Protein AF-0000000087495072 (afdb_homodimer)

Radius of gyration: 16.84 Å; Cα contacts (8 Å, |Δi|>4): 400; chains: 2; bounding box: 33×54×40 Å

Solvent-accessible surface area (backbone atoms only — not comparable to full-atom values): 11301 Å² total; per-residue (Å²): 127,80,75,61,55,38,61,37,40,42,67,43,73,46,74,44,73,73,36,41,65,73,51,56,59,34,25,29,39,35,38,39,32,36,34,61,59,89,92,42,81,38,69,68,26,27,48,41,36,14,66,33,72,33,42,33,92,85,38,83,42,74,61,24,64,24,49,74,69,32,19,49,50,37,50,45,27,64,75,34,47,88,55,90,72,93,76,88,77,79,68,39,66,76,75,69,71,65,86,110,128,78,75,60,56,38,60,38,44,45,68,44,74,45,74,42,73,74,36,40,65,71,52,57,58,34,26,28,41,34,38,37,32,37,34,60,59,89,94,41,79,39,69,68,26,28,49,42,36,14,65,33,72,34,43,34,93,86,38,81,42,73,62,25,62,24,48,72,68,32,21,50,51,37,51,45,27,64,76,33,44,88,56,88,71,93,73,88,77,78,69,38,66,77,74,66,70,64,89,110

Nearest PDB structures (foldseek):
  7vnn-assembly1_D  TM=2.751E-01  e=7.313E+00  Clostridioides difficile
  6uwi-assembly1_A  TM=2.396E-01  e=4.058E+00  Clostridioides difficile
  6uwi-assembly2_d  TM=2.395E-01  e=4.058E+00  Clostridioides difficile
  6uwi-assembly1_E  TM=2.396E-01  e=4.058E+00  Clostridioides difficile
  6uwr-assembly1_A  TM=2.747E-01  e=8.899E+00  Clostridioides difficile

pLDDT: mean 81.67, std 13.55, range [28.52, 96.75]

Foldseek 3Di:
DPPPDDDDDDDDDDDDPDDDLLVQQQDKDKDWDWDDDDPDIFTPFIAIAHCLPCDHPRHGFLSSHHDPVSNVVSVCCSVPVPDDDDDDDDTDRDRDDRPD/DPPPDDDDDDDDDDDDPDDDPLVQQQDKDKDWDWDDDDPDIFTPFIAIAHCLPCDHPRHGFLSSHHDPVSNVVSVCCSVPVPDDDDDDDDTDRDRDDRVD

Secondary structure (DSSP, 8-state):
-----B--EEEEEEE--SB-HHHHTTEEEEEEEEEEETTEEEEEEEEEES---SEETTEE-TT----HHHHHHHHHHHH-TTS----PPPPBS-PPPTT-/-----B--EEEEEEE--SB-HHHHTTEEEEEEEEEEETTEEEEEEEEEES---SEETTEE-TT----HHHHHHHHHHHH-TTS----PPPPBS-PPPTT-

Structure (mmCIF, N/CA/C/O backbone):
data_AF-0000000087495072-model_v1
#
loop_
_entity.id
_entity.type
_entity.pdbx_description
1 polymer 'C2 domain-containing protein'
#
loop_
_atom_site.group_PDB
_atom_site.id
_atom_site.type_symbol
_atom_site.label_atom_id
_atom_site.label_alt_id
_atom_site.label_comp_id
_atom_site.label_asym_id
_atom_site.label_entity_id
_atom_site.label_seq_id
_atom_site.pdbx_PDB_ins_code
_atom_site.Cartn_x
_atom_site.Cartn_y
_atom_site.Cartn_z
_atom_site.occupancy
_atom_site.B_iso_or_equiv
_atom_site.auth_seq_id
_atom_site.auth_comp_id
_atom_site.auth_asym_id
_atom_site.auth_atom_id
_atom_site.pdbx_PDB_model_num
ATOM 1 N N . MET A 1 1 ? 19.109 -24.812 -13.805 1 28.52 1 MET A N 1
ATOM 2 C CA . MET A 1 1 ? 18.031 -23.953 -14.305 1 28.52 1 MET A CA 1
ATOM 3 C C . MET A 1 1 ? 17.938 -22.672 -13.484 1 28.52 1 MET A C 1
ATOM 5 O O . MET A 1 1 ? 17.766 -22.719 -12.266 1 28.52 1 MET A O 1
ATOM 9 N N . VAL A 1 2 ? 18.594 -21.719 -13.906 1 38.47 2 VAL A N 1
ATOM 10 C CA . VAL A 1 2 ? 18.656 -20.438 -13.203 1 38.47 2 VAL A CA 1
ATOM 11 C C . VAL A 1 2 ? 17.234 -19.922 -12.953 1 38.47 2 VAL A C 1
ATOM 13 O O . VAL A 1 2 ? 16.438 -19.828 -13.883 1 38.47 2 VAL A O 1
ATOM 16 N N . LYS A 1 3 ? 16.781 -20.219 -11.852 1 48.34 3 LYS A N 1
ATOM 17 C CA . LYS A 1 3 ? 15.414 -19.828 -11.523 1 48.34 3 LYS A CA 1
ATOM 18 C C . LYS A 1 3 ? 15.156 -18.375 -11.922 1 48.34 3 LYS A C 1
ATOM 20 O O . LYS A 1 3 ? 15.945 -17.484 -11.594 1 48.34 3 LYS A O 1
ATOM 25 N N . ARG A 1 4 ? 14.531 -18.172 -13.055 1 51.31 4 ARG A N 1
ATOM 26 C CA . ARG A 1 4 ? 14.258 -16.891 -13.703 1 51.31 4 ARG A CA 1
ATOM 27 C C . ARG A 1 4 ? 13.633 -15.906 -12.719 1 51.31 4 ARG A C 1
ATOM 29 O O . ARG A 1 4 ? 12.547 -16.156 -12.188 1 51.31 4 ARG A O 1
ATOM 36 N N . SER A 1 5 ? 14.57 -15.266 -12.109 1 59.53 5 SER A N 1
ATOM 37 C CA . SER A 1 5 ? 14.102 -14.164 -11.266 1 59.53 5 SER A CA 1
ATOM 38 C C . SER A 1 5 ? 13.398 -13.094 -12.094 1 59.53 5 SER A C 1
ATOM 40 O O . SER A 1 5 ? 13.742 -12.875 -13.258 1 59.53 5 SER A O 1
ATOM 42 N N . VAL A 1 6 ? 12.133 -12.977 -11.945 1 59.59 6 VAL A N 1
ATOM 43 C CA . VAL A 1 6 ? 11.406 -11.883 -12.594 1 59.59 6 VAL A CA 1
ATOM 44 C C . VAL A 1 6 ? 11.438 -10.648 -11.695 1 59.59 6 VAL A C 1
ATOM 46 O O . VAL A 1 6 ? 11.547 -10.758 -10.477 1 59.59 6 VAL A O 1
ATOM 49 N N . SER A 1 7 ? 11.664 -9.508 -12.406 1 65.81 7 SER A N 1
ATOM 50 C CA . SER A 1 7 ? 11.594 -8.219 -11.719 1 65.81 7 SER A CA 1
ATOM 51 C C . SER A 1 7 ? 10.391 -7.414 -12.188 1 65.81 7 SER A C 1
ATOM 53 O O . SER A 1 7 ? 10.531 -6.492 -13 1 65.81 7 SER A O 1
ATOM 55 N N . PRO A 1 8 ? 9.211 -7.93 -11.711 1 65.12 8 PRO A N 1
ATOM 56 C CA . PRO A 1 8 ? 8.039 -7.16 -12.125 1 65.12 8 PRO A CA 1
ATOM 57 C C . PRO A 1 8 ? 8.109 -5.699 -11.695 1 65.12 8 PRO A C 1
ATOM 59 O O . PRO A 1 8 ? 8.672 -5.387 -10.641 1 65.12 8 PRO A O 1
ATOM 62 N N . ILE A 1 9 ? 7.742 -4.797 -12.711 1 65.19 9 ILE A N 1
ATOM 63 C CA . ILE A 1 9 ? 7.652 -3.367 -12.445 1 65.19 9 ILE A CA 1
ATOM 64 C C . ILE A 1 9 ? 6.188 -2.939 -12.398 1 65.19 9 ILE A C 1
ATOM 66 O O . ILE A 1 9 ? 5.402 -3.301 -13.273 1 65.19 9 ILE A O 1
ATOM 70 N N . TYR A 1 10 ? 5.844 -2.455 -11.188 1 67.94 10 TYR A N 1
ATOM 71 C CA . TYR A 1 10 ? 4.488 -1.95 -11.016 1 67.94 10 TYR A CA 1
ATOM 72 C C . TYR A 1 10 ? 4.48 -0.43 -10.906 1 67.94 10 TYR A C 1
ATOM 74 O O . TYR A 1 10 ? 5.102 0.137 -10 1 67.94 10 TYR A O 1
ATOM 82 N N . ASN A 1 11 ? 3.891 0.207 -11.945 1 64.62 11 ASN A N 1
ATOM 83 C CA . ASN A 1 11 ? 3.67 1.648 -11.898 1 64.62 11 ASN A CA 1
ATOM 84 C C . ASN A 1 11 ? 2.213 1.983 -11.586 1 64.62 11 ASN A C 1
ATOM 86 O O . ASN A 1 11 ? 1.303 1.501 -12.266 1 64.62 11 ASN A O 1
ATOM 90 N N . HIS A 1 12 ? 1.971 2.504 -10.5 1 66.12 12 HIS A N 1
ATOM 91 C CA . HIS A 1 12 ? 0.614 2.814 -10.062 1 66.12 12 HIS A CA 1
ATOM 92 C C . HIS A 1 12 ? 0.458 4.301 -9.766 1 66.12 12 HIS A C 1
ATOM 94 O O . HIS A 1 12 ? 1.346 4.914 -9.164 1 66.12 12 HIS A O 1
ATOM 100 N N . THR A 1 13 ? -0.542 4.816 -10.422 1 68.19 13 THR A N 1
ATOM 101 C CA . THR A 1 13 ? -0.917 6.184 -10.078 1 68.19 13 THR A CA 1
ATOM 102 C C . THR A 1 13 ? -2.104 6.195 -9.117 1 68.19 13 THR A C 1
ATOM 104 O O . THR A 1 13 ? -3.121 5.551 -9.375 1 68.19 13 THR A O 1
ATOM 107 N N . MET A 1 14 ? -1.89 6.707 -7.961 1 69.06 14 MET A N 1
ATOM 108 C CA . MET A 1 14 ? -2.971 6.879 -6.996 1 69.06 14 MET A CA 1
ATOM 109 C C . MET A 1 14 ? -3.447 8.328 -6.969 1 69.06 14 MET A C 1
ATOM 111 O O . MET A 1 14 ? -2.635 9.25 -6.914 1 69.06 14 MET A O 1
ATOM 115 N N . VAL A 1 15 ? -4.664 8.445 -7.293 1 67.75 15 VAL A N 1
ATOM 116 C CA . VAL A 1 15 ? -5.266 9.773 -7.254 1 67.75 15 VAL A CA 1
ATOM 117 C C . VAL A 1 15 ? -6.211 9.883 -6.062 1 67.75 15 VAL A C 1
ATOM 119 O O . VAL A 1 15 ? -7.098 9.039 -5.891 1 67.75 15 VAL A O 1
ATOM 122 N N . TYR A 1 16 ? -5.809 10.75 -5.18 1 66.69 16 TYR A N 1
ATOM 123 C CA . TYR A 1 16 ? -6.688 11.016 -4.047 1 66.69 16 TYR A CA 1
ATOM 124 C C . TYR A 1 16 ? -7.508 12.281 -4.281 1 66.69 16 TYR A C 1
ATOM 126 O O . TYR A 1 16 ? -6.953 13.375 -4.402 1 66.69 16 TYR A O 1
ATOM 134 N N . GLU A 1 17 ? -8.734 11.977 -4.391 1 66.75 17 GLU A N 1
ATOM 135 C CA . GLU A 1 17 ? -9.586 13.125 -4.676 1 66.75 17 GLU A CA 1
ATOM 136 C C . GLU A 1 17 ? -10.352 13.57 -3.43 1 66.75 17 GLU A C 1
ATOM 138 O O . GLU A 1 17 ? -10.742 12.734 -2.605 1 66.75 17 GLU A O 1
ATOM 143 N N . GLY A 1 18 ? -10.453 14.844 -3.346 1 68.69 18 GLY A N 1
ATOM 144 C CA . GLY A 1 18 ? -11.367 15.406 -2.363 1 68.69 18 GLY A CA 1
ATOM 145 C C . GLY A 1 18 ? -10.742 15.57 -0.992 1 68.69 18 GLY A C 1
ATOM 146 O O . GLY A 1 18 ? -11.445 15.727 0.005 1 68.69 18 GLY A O 1
ATOM 147 N N . PHE A 1 19 ? -9.477 15.414 -0.931 1 73.81 19 PHE A N 1
ATOM 148 C CA . PHE A 1 19 ? -8.805 15.641 0.346 1 73.81 19 PHE A CA 1
ATOM 149 C C . PHE A 1 19 ? -8.492 17.109 0.537 1 73.81 19 PHE A C 1
ATOM 151 O O . PHE A 1 19 ? -8.125 17.812 -0.418 1 73.81 19 PHE A O 1
ATOM 158 N N . GLN A 1 20 ? -8.711 17.531 1.738 1 78.12 20 GLN A N 1
ATOM 159 C CA . GLN A 1 20 ? -8.141 18.828 2.105 1 78.12 20 GLN A CA 1
ATOM 160 C C . GLN A 1 20 ? -6.668 18.688 2.479 1 78.12 20 GLN A C 1
ATOM 162 O O . GLN A 1 20 ? -6.246 17.656 3.004 1 78.12 20 GLN A O 1
ATOM 167 N N . PRO A 1 21 ? -5.918 19.688 2.133 1 76.81 21 PRO A N 1
ATOM 168 C CA . PRO A 1 21 ? -4.5 19.656 2.508 1 76.81 21 PRO A CA 1
ATOM 169 C C . PRO A 1 21 ? -4.285 19.281 3.975 1 76.81 21 PRO A C 1
ATOM 171 O O . PRO A 1 21 ? -3.352 18.547 4.301 1 76.81 21 PRO A O 1
ATOM 174 N N . ALA A 1 22 ? -5.145 19.719 4.824 1 82.75 22 ALA A N 1
ATOM 175 C CA . ALA A 1 22 ? -5.027 19.438 6.25 1 82.75 22 ALA A CA 1
ATOM 176 C C . ALA A 1 22 ? -5.168 17.938 6.523 1 82.75 22 ALA A C 1
ATOM 178 O 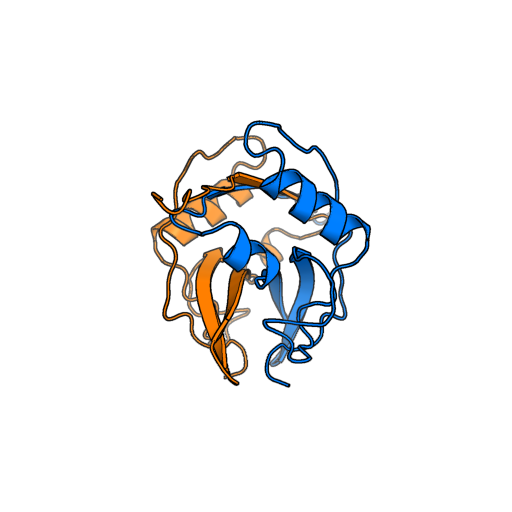O . ALA A 1 22 ? -4.504 17.391 7.41 1 82.75 22 ALA A O 1
ATOM 179 N N . ASP A 1 23 ? -5.965 17.328 5.754 1 83.88 23 ASP A N 1
ATOM 180 C CA . ASP A 1 23 ? -6.172 15.898 5.922 1 83.88 23 ASP A CA 1
ATOM 181 C C . ASP A 1 23 ? -4.926 15.109 5.527 1 83.88 23 ASP A C 1
ATOM 183 O O . ASP A 1 23 ? -4.598 14.102 6.156 1 83.88 23 ASP A O 1
ATOM 187 N N . LEU A 1 24 ? -4.254 15.664 4.566 1 86.94 24 LEU A N 1
ATOM 188 C CA . LEU A 1 24 ? -3.076 14.977 4.051 1 86.94 24 LEU A CA 1
ATOM 189 C C . LEU A 1 24 ? -1.926 15.039 5.051 1 86.94 24 LEU A C 1
ATOM 191 O O . LEU A 1 24 ? -1.025 14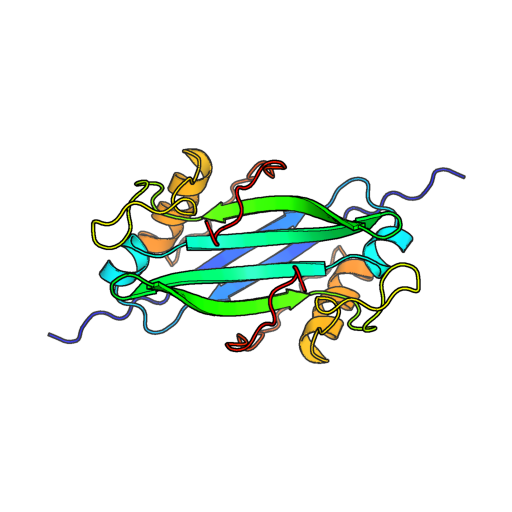.195 5.023 1 86.94 24 LEU A O 1
ATOM 195 N N . ARG A 1 25 ? -2 15.969 5.91 1 90.31 25 ARG A N 1
ATOM 196 C CA . ARG A 1 25 ? -0.976 16.078 6.941 1 90.31 25 ARG A CA 1
ATOM 197 C C . ARG A 1 25 ? -1.197 15.062 8.055 1 90.31 25 ARG A C 1
ATOM 199 O O . ARG A 1 25 ? -0.305 14.82 8.867 1 90.31 25 ARG A O 1
ATOM 206 N N . GLU A 1 26 ? -2.373 14.484 8.047 1 92.81 26 GLU A N 1
ATOM 207 C CA . GLU A 1 26 ? -2.756 13.586 9.133 1 92.81 26 GLU A CA 1
ATOM 208 C C . GLU A 1 26 ? -2.932 12.156 8.625 1 92.81 26 GLU A C 1
ATOM 210 O O . GLU A 1 26 ? -3.312 11.266 9.391 1 92.81 26 GLU A O 1
ATOM 215 N N . ALA A 1 27 ? -2.559 11.953 7.387 1 91.88 27 ALA A N 1
ATOM 216 C CA . ALA A 1 27 ? -2.832 10.656 6.762 1 91.88 27 ALA A CA 1
ATOM 217 C C . ALA A 1 27 ? -1.536 9.914 6.449 1 91.88 27 ALA A C 1
ATOM 219 O O . ALA A 1 27 ? -0.457 10.516 6.438 1 91.88 27 ALA A O 1
ATOM 220 N N . CYS A 1 28 ? -1.612 8.609 6.238 1 94.06 28 CYS A N 1
ATOM 221 C CA . CYS A 1 28 ? -0.515 7.746 5.828 1 94.06 28 CYS A CA 1
ATOM 222 C C . CYS A 1 28 ? -0.956 6.797 4.723 1 94.06 28 CYS A C 1
ATOM 224 O O . CYS A 1 28 ? -1.998 6.148 4.832 1 94.06 28 CYS A O 1
ATOM 226 N N . ALA A 1 29 ? -0.258 6.785 3.674 1 91.75 29 ALA A N 1
ATOM 227 C CA . ALA A 1 29 ? -0.403 5.762 2.645 1 91.75 29 ALA A CA 1
ATOM 228 C C . ALA A 1 29 ? 0.609 4.637 2.844 1 91.75 29 ALA A C 1
ATOM 230 O O . ALA A 1 29 ? 1.813 4.883 2.938 1 91.75 29 ALA A O 1
ATOM 231 N N . GLU A 1 30 ? 0.079 3.465 2.941 1 92.5 30 GLU A N 1
ATOM 232 C CA . GLU A 1 30 ? 0.925 2.303 3.201 1 92.5 30 GLU A CA 1
ATOM 233 C C . GLU A 1 30 ? 0.856 1.303 2.049 1 92.5 30 GLU A C 1
ATOM 235 O O . GLU A 1 30 ? -0.232 0.952 1.59 1 92.5 30 GLU A O 1
ATOM 240 N N . LEU A 1 31 ? 2.025 0.944 1.575 1 91.5 31 LEU A N 1
ATOM 241 C CA . LEU A 1 31 ? 2.162 -0.151 0.621 1 91.5 31 LEU A CA 1
ATOM 242 C C . LEU A 1 31 ? 2.891 -1.333 1.252 1 91.5 31 LEU A C 1
ATOM 244 O O . LEU A 1 31 ? 3.984 -1.174 1.798 1 91.5 31 LEU A O 1
ATOM 248 N N . THR A 1 32 ? 2.264 -2.521 1.243 1 91.38 32 THR A N 1
ATOM 249 C CA . THR A 1 32 ? 2.873 -3.721 1.811 1 91.38 32 THR A CA 1
ATOM 250 C C . THR A 1 32 ? 2.75 -4.898 0.848 1 91.38 32 THR A C 1
ATOM 252 O O . THR A 1 32 ? 1.798 -4.969 0.067 1 91.38 32 THR A O 1
ATOM 255 N N . VAL A 1 33 ? 3.688 -5.695 0.861 1 88.81 33 VAL A N 1
ATOM 256 C CA . VAL A 1 33 ? 3.66 -6.949 0.118 1 88.81 33 VAL A CA 1
ATOM 257 C C . VAL A 1 33 ? 3.693 -8.125 1.091 1 88.81 33 VAL A C 1
ATOM 259 O O . VAL A 1 33 ? 4.52 -8.156 2.008 1 88.81 33 VAL A O 1
ATOM 262 N N . TRP A 1 34 ? 2.746 -9.039 0.828 1 89.12 34 TRP A N 1
ATOM 263 C CA . TRP A 1 34 ? 2.578 -10.172 1.729 1 89.12 34 TRP A CA 1
ATOM 264 C C . TRP A 1 34 ? 2.68 -11.492 0.97 1 89.12 34 TRP A C 1
ATOM 266 O O . TRP A 1 34 ? 2.371 -11.555 -0.222 1 89.12 34 TRP A O 1
ATOM 276 N N . HIS A 1 35 ? 3.213 -12.461 1.716 1 84.06 35 HIS A N 1
ATOM 277 C CA . HIS A 1 35 ? 3.203 -13.82 1.18 1 84.06 35 HIS A CA 1
ATOM 278 C C . HIS A 1 35 ? 3.127 -14.852 2.299 1 84.06 35 HIS A C 1
ATOM 280 O O . HIS A 1 35 ? 3.328 -14.523 3.469 1 84.06 35 HIS A O 1
ATOM 286 N N . ARG A 1 36 ? 2.734 -15.977 1.96 1 86.44 36 ARG A N 1
ATOM 287 C CA . ARG A 1 36 ? 2.639 -17.062 2.932 1 86.44 36 ARG A CA 1
ATOM 288 C C . ARG A 1 36 ? 3.85 -17.984 2.844 1 86.44 36 ARG A C 1
ATOM 290 O O . ARG A 1 36 ? 4.328 -18.281 1.747 1 86.44 36 ARG A O 1
ATOM 297 N N . GLU A 1 37 ? 4.434 -18.203 3.926 1 83.31 37 GLU A N 1
ATOM 298 C CA . GLU A 1 37 ? 5.414 -19.266 4.094 1 83.31 37 GLU A CA 1
ATOM 299 C C . GLU A 1 37 ? 4.926 -20.328 5.086 1 83.31 37 GLU A C 1
ATOM 301 O O . GLU A 1 37 ? 4.848 -20.062 6.289 1 83.31 37 GLU A O 1
ATOM 306 N N . GLY A 1 38 ? 4.656 -21.5 4.555 1 82.19 38 GLY A N 1
ATOM 307 C CA . GLY A 1 38 ? 4.016 -22.469 5.418 1 82.19 38 GLY A CA 1
ATOM 308 C C . GLY A 1 38 ? 2.623 -22.062 5.859 1 82.19 38 GLY A C 1
ATOM 309 O O . GLY A 1 38 ? 1.769 -21.75 5.023 1 82.19 38 GLY A O 1
ATOM 310 N N . ILE A 1 39 ? 2.352 -21.938 7.145 1 79.88 39 ILE A N 1
ATOM 311 C CA . ILE A 1 39 ? 1.018 -21.625 7.648 1 79.88 39 ILE A CA 1
ATOM 312 C C . ILE A 1 39 ? 0.938 -20.141 8.016 1 79.88 39 ILE A C 1
ATOM 314 O O . ILE A 1 39 ? -0.137 -19.641 8.344 1 79.88 39 ILE A O 1
ATOM 318 N N . LYS A 1 40 ? 2.055 -19.516 7.922 1 85.12 40 LYS A N 1
ATOM 319 C CA . LYS A 1 40 ? 2.07 -18.156 8.438 1 85.12 40 LYS A CA 1
ATOM 320 C C . LYS A 1 40 ? 2.156 -17.141 7.305 1 85.12 40 LYS A C 1
ATOM 322 O O . LYS A 1 40 ? 2.857 -17.359 6.316 1 85.12 40 LYS A O 1
ATOM 327 N N . THR A 1 41 ? 1.406 -16.062 7.457 1 86 41 THR A N 1
ATOM 328 C CA . THR A 1 41 ? 1.508 -14.914 6.57 1 86 41 THR A CA 1
ATOM 329 C C . THR A 1 41 ? 2.662 -14.008 6.992 1 86 41 THR A C 1
ATOM 331 O O . THR A 1 41 ? 2.84 -13.734 8.18 1 86 41 THR A O 1
ATOM 334 N N . HIS A 1 42 ? 3.49 -13.688 6.004 1 85.69 42 HIS A N 1
ATOM 335 C CA . HIS A 1 42 ? 4.652 -12.852 6.273 1 85.69 42 HIS A CA 1
ATOM 336 C C . HIS A 1 42 ? 4.613 -11.57 5.441 1 85.69 42 HIS A C 1
ATOM 338 O O . HIS A 1 42 ? 4.238 -11.602 4.266 1 85.69 42 HIS A O 1
ATOM 344 N N . LEU A 1 43 ? 4.941 -10.516 6.141 1 86.5 43 LEU A N 1
ATOM 345 C CA . LEU A 1 43 ? 5.203 -9.258 5.449 1 86.5 43 LEU A CA 1
ATOM 346 C C . LEU A 1 43 ? 6.566 -9.289 4.766 1 86.5 43 LEU A C 1
ATOM 348 O O . LEU A 1 43 ? 7.598 -9.383 5.434 1 86.5 43 LEU A O 1
ATOM 352 N N . LEU A 1 44 ? 6.559 -9.273 3.451 1 83.94 44 LEU A N 1
ATOM 353 C CA . LEU A 1 44 ? 7.828 -9.195 2.74 1 83.94 44 LEU A CA 1
ATOM 354 C C . LEU A 1 44 ? 8.477 -7.824 2.932 1 83.94 44 LEU A C 1
ATOM 356 O O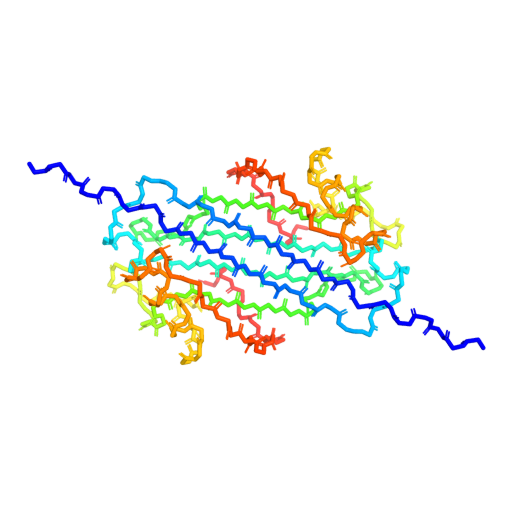 . LEU A 1 44 ? 9.695 -7.727 3.105 1 83.94 44 LEU A O 1
ATOM 360 N N . GLY A 1 45 ? 7.672 -6.766 2.844 1 87.06 45 GLY A N 1
ATOM 361 C CA . GLY A 1 45 ? 8.117 -5.398 3.057 1 87.06 45 GLY A CA 1
ATOM 362 C C . GLY A 1 45 ? 7.086 -4.363 2.635 1 87.06 45 GLY A C 1
ATOM 363 O O . GLY A 1 45 ? 6 -4.715 2.17 1 87.06 45 GLY A O 1
ATOM 364 N N . GLY A 1 46 ? 7.465 -3.131 2.963 1 91.19 46 GLY A N 1
ATOM 365 C CA . GLY A 1 46 ? 6.543 -2.066 2.604 1 91.19 46 GLY A CA 1
ATOM 366 C C . GLY A 1 46 ? 7.117 -0.679 2.824 1 91.19 46 GLY A C 1
ATOM 367 O O . GLY A 1 46 ? 8.289 -0.536 3.17 1 91.19 46 GLY A O 1
ATOM 368 N N . VAL A 1 47 ? 6.371 0.251 2.508 1 92.44 47 VAL A N 1
ATOM 369 C CA . VAL A 1 47 ? 6.68 1.661 2.719 1 92.44 47 VAL A CA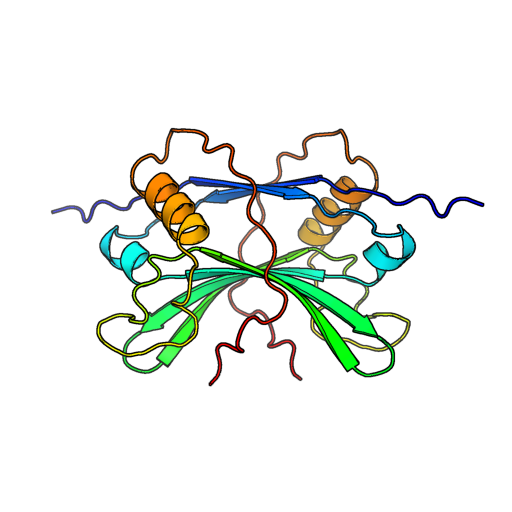 1
ATOM 370 C C . VAL A 1 47 ? 5.449 2.383 3.27 1 92.44 47 VAL A C 1
ATOM 372 O O . VAL A 1 47 ? 4.32 1.935 3.07 1 92.44 47 VAL A O 1
ATOM 375 N N . ARG A 1 48 ? 5.793 3.434 4.043 1 94.56 48 ARG A N 1
ATOM 376 C CA . ARG A 1 48 ? 4.75 4.32 4.551 1 94.56 48 ARG A CA 1
ATOM 377 C C . ARG A 1 48 ? 5.027 5.77 4.168 1 94.56 48 ARG A C 1
ATOM 379 O O . ARG A 1 48 ? 6.012 6.359 4.625 1 94.56 48 ARG A O 1
ATOM 386 N N . LEU A 1 49 ? 4.145 6.281 3.35 1 93.19 49 LEU A N 1
ATOM 387 C CA . LEU A 1 49 ? 4.25 7.68 2.955 1 93.19 49 LEU A CA 1
ATOM 388 C C . LEU A 1 49 ? 3.373 8.562 3.838 1 93.19 49 LEU A C 1
ATOM 390 O O . LEU A 1 49 ? 2.146 8.43 3.826 1 93.19 49 LEU A O 1
ATOM 394 N N . SER A 1 50 ? 3.971 9.398 4.57 1 94.81 50 SER A N 1
ATOM 395 C CA . SER A 1 50 ? 3.289 10.289 5.504 1 94.81 50 SER A CA 1
ATOM 396 C C . SER A 1 50 ? 4.191 11.445 5.918 1 94.81 50 SER A C 1
ATOM 398 O O . SER A 1 50 ? 5.363 11.492 5.547 1 94.81 50 SER A O 1
ATOM 400 N N . PRO A 1 51 ? 3.697 12.359 6.688 1 95.19 51 PRO A N 1
ATOM 401 C CA . PRO A 1 51 ? 4.535 13.453 7.188 1 95.19 51 PRO A CA 1
ATOM 402 C C . PRO A 1 51 ? 5.57 12.977 8.211 1 95.19 51 PRO A C 1
ATOM 404 O O . PRO A 1 51 ? 6.523 13.703 8.5 1 95.19 51 PRO A O 1
ATOM 407 N N . GLY A 1 52 ? 5.32 11.781 8.68 1 96.69 52 GLY A N 1
ATOM 408 C CA . GLY A 1 52 ? 6.312 11.211 9.578 1 96.69 52 GLY A CA 1
ATOM 409 C C . GLY A 1 52 ? 6.414 11.961 10.898 1 96.69 52 GLY A C 1
ATOM 410 O O . GLY A 1 52 ? 7.488 12.016 11.5 1 96.69 52 GLY A O 1
ATOM 411 N N . THR A 1 53 ? 5.371 12.555 11.383 1 95.94 53 THR A N 1
ATOM 412 C CA . THR A 1 53 ? 5.387 13.383 12.586 1 95.94 53 THR A CA 1
ATOM 413 C C . THR A 1 53 ? 5.273 12.516 13.836 1 95.94 53 THR A C 1
ATOM 415 O O . THR A 1 53 ? 5.547 12.977 14.945 1 95.94 53 THR A O 1
ATOM 418 N N . GLY A 1 54 ? 4.871 11.289 13.68 1 94.19 54 GLY A N 1
ATOM 419 C CA . GLY A 1 54 ? 4.539 10.445 14.82 1 94.19 54 GLY A CA 1
ATOM 420 C C . GLY A 1 54 ? 3.178 10.758 15.414 1 94.19 54 GLY A C 1
ATOM 421 O O . GLY A 1 54 ? 2.734 10.078 16.344 1 94.19 54 GLY A O 1
ATOM 422 N N . LEU A 1 55 ? 2.525 11.742 14.859 1 93.5 55 LEU A N 1
ATOM 423 C CA . LEU A 1 55 ? 1.25 12.211 15.391 1 93.5 55 LEU A CA 1
ATOM 424 C C . LEU A 1 55 ? 0.195 12.289 14.289 1 93.5 55 LEU A C 1
ATOM 426 O O . LEU A 1 55 ? 0.519 12.555 13.133 1 93.5 55 LEU A O 1
ATOM 430 N N . SER A 1 56 ? -1.018 12.023 14.648 1 92.62 56 SER A N 1
ATOM 431 C CA . SER A 1 56 ? -2.193 12.328 13.836 1 92.62 56 SER A CA 1
ATOM 432 C C . SER A 1 56 ? -3.26 13.047 14.656 1 92.62 56 SER A C 1
ATOM 434 O O . SER A 1 56 ? -3.711 12.531 15.68 1 92.62 56 SER A O 1
ATOM 436 N N . TYR A 1 57 ? -3.611 14.266 14.227 1 90.94 57 TYR A N 1
ATOM 437 C CA . TYR A 1 57 ? -4.535 15.125 14.953 1 90.94 57 TYR A CA 1
ATOM 438 C C . TYR A 1 57 ? -4.141 15.234 16.422 1 90.94 57 TYR A C 1
ATOM 440 O O . TYR A 1 57 ? -4.988 15.109 17.312 1 90.94 57 TYR A O 1
ATOM 448 N N . GLY A 1 58 ? -2.848 15.273 16.578 1 91.06 58 GLY A N 1
ATOM 449 C CA . GLY A 1 58 ? -2.324 15.539 17.922 1 91.06 58 GLY A CA 1
ATOM 450 C C . GLY A 1 58 ? -2.152 14.281 18.75 1 91.06 58 GLY A C 1
ATOM 451 O O . GLY A 1 58 ? -1.651 14.344 19.875 1 91.06 58 GLY A O 1
ATOM 452 N N . ALA A 1 59 ? -2.58 13.141 18.328 1 92.06 59 ALA A N 1
ATOM 453 C CA . ALA A 1 59 ? -2.451 11.883 19.047 1 92.06 59 ALA A CA 1
ATOM 454 C C . ALA A 1 59 ? -1.308 11.039 18.5 1 92.06 59 ALA A C 1
ATOM 456 O O . ALA A 1 59 ? -1.115 10.977 17.281 1 92.06 59 ALA A O 1
ATOM 457 N N . ALA A 1 60 ? -0.598 10.359 19.359 1 92.38 60 ALA A N 1
ATOM 458 C CA . ALA A 1 60 ? 0.491 9.477 18.922 1 92.38 60 ALA A CA 1
ATOM 459 C C . ALA A 1 60 ? -0.043 8.281 18.156 1 92.38 60 ALA A C 1
ATOM 461 O O . ALA A 1 60 ? -0.998 7.629 18.594 1 92.38 60 ALA A O 1
ATOM 462 N N . VAL A 1 61 ? 0.543 8.023 17 1 91.25 61 VAL A N 1
ATOM 463 C CA . VAL A 1 61 ? 0.178 6.863 16.203 1 91.25 61 VAL A CA 1
ATOM 464 C C . VAL A 1 61 ? 1.439 6.16 15.711 1 91.25 61 VAL A C 1
ATOM 466 O O . VAL A 1 61 ? 2.426 6.816 15.367 1 91.25 61 VAL A O 1
ATOM 469 N N . CYS A 1 62 ? 1.44 4.848 15.523 1 91.69 62 CYS A N 1
ATOM 470 C CA . CYS A 1 62 ? 2.615 4.07 15.148 1 91.69 62 CYS A CA 1
ATOM 471 C C . CYS A 1 62 ? 2.812 4.074 13.633 1 91.69 62 CYS A C 1
ATOM 473 O O . CYS A 1 62 ? 3.891 3.738 13.141 1 91.69 62 CYS A O 1
ATOM 475 N N . TRP A 1 63 ? 1.81 4.477 12.883 1 92.75 63 TRP A N 1
ATOM 476 C CA . TRP A 1 63 ? 1.891 4.41 11.422 1 92.75 63 TRP A CA 1
ATOM 477 C C . TRP A 1 63 ? 2.418 5.719 10.852 1 92.75 63 TRP A C 1
ATOM 479 O O . TRP A 1 63 ? 2.59 5.844 9.633 1 92.75 63 TRP A O 1
ATOM 489 N N . MET A 1 64 ? 2.66 6.738 11.727 1 94.94 64 MET A N 1
ATOM 490 C CA . MET A 1 64 ? 3.303 7.98 11.305 1 94.94 64 MET A CA 1
ATOM 491 C C . MET A 1 64 ? 4.809 7.922 11.539 1 94.94 64 MET A C 1
ATOM 493 O O . MET A 1 64 ? 5.383 8.844 12.125 1 94.94 64 MET A O 1
ATOM 497 N N . ASP A 1 65 ? 5.359 6.844 11 1 96.5 65 ASP A N 1
ATOM 498 C CA . ASP A 1 65 ? 6.77 6.57 11.258 1 96.5 65 ASP A CA 1
ATOM 499 C C . ASP A 1 65 ? 7.59 6.66 9.977 1 96.5 65 ASP A C 1
ATOM 501 O O . ASP A 1 65 ? 8.656 6.043 9.867 1 96.5 65 ASP A O 1
ATOM 505 N N . SER A 1 66 ? 7.129 7.434 9.016 1 96.44 66 SER A N 1
ATOM 506 C CA . SER A 1 66 ? 7.828 7.539 7.738 1 96.44 66 SER A CA 1
ATOM 507 C C . SER A 1 66 ? 9.281 7.969 7.934 1 96.44 66 SER A C 1
ATOM 509 O O . SER A 1 66 ? 9.57 8.828 8.773 1 96.44 66 SER A O 1
ATOM 511 N N . THR A 1 67 ? 10.117 7.297 7.18 1 96.31 67 THR A N 1
ATOM 512 C CA . THR A 1 67 ? 11.516 7.723 7.137 1 96.31 67 THR A CA 1
ATOM 513 C C . THR A 1 67 ? 11.641 9.094 6.477 1 96.31 67 THR A C 1
ATOM 515 O O . THR A 1 67 ? 10.68 9.594 5.891 1 96.31 67 THR A O 1
ATOM 518 N N . GLU A 1 68 ? 12.844 9.688 6.523 1 96.56 68 GLU A N 1
ATOM 519 C CA . GLU A 1 68 ? 13.078 10.984 5.902 1 96.56 68 GLU A CA 1
ATOM 520 C C . GLU A 1 68 ? 12.797 10.938 4.402 1 96.56 68 GLU A C 1
ATOM 522 O O . GLU A 1 68 ? 12.227 11.883 3.844 1 96.56 68 GLU A O 1
ATOM 527 N N . GLU A 1 69 ? 13.25 9.875 3.762 1 93.88 69 GLU A N 1
ATOM 528 C CA . GLU A 1 69 ? 13.016 9.742 2.326 1 93.88 69 GLU A CA 1
ATOM 529 C C . GLU A 1 69 ? 11.523 9.602 2.023 1 93.88 69 GLU A C 1
ATOM 531 O O . GLU A 1 69 ? 11.023 10.18 1.057 1 93.88 69 GLU A O 1
ATOM 536 N N . GLU A 1 70 ? 10.852 8.82 2.865 1 94.06 70 GLU A N 1
ATOM 537 C CA . GLU A 1 70 ? 9.414 8.656 2.715 1 94.06 70 GLU A CA 1
ATOM 538 C C . GLU A 1 70 ? 8.68 9.984 2.908 1 94.06 70 GLU A C 1
ATOM 540 O O . GLU A 1 70 ? 7.754 10.297 2.162 1 94.06 70 GLU A O 1
ATOM 545 N N . VAL A 1 71 ? 9.109 10.727 3.82 1 95.5 71 VAL A N 1
ATOM 546 C CA . VAL A 1 71 ? 8.539 12.039 4.078 1 95.5 71 VAL A CA 1
ATOM 547 C C . VAL A 1 71 ? 8.773 12.953 2.877 1 95.5 71 VAL A C 1
ATOM 549 O O . VAL A 1 71 ? 7.883 13.703 2.473 1 95.5 71 VAL A O 1
ATOM 552 N N . THR A 1 72 ? 9.914 12.859 2.324 1 92.56 72 THR A N 1
ATOM 553 C CA . THR A 1 72 ? 10.258 13.688 1.172 1 92.56 72 THR A CA 1
ATOM 554 C C . THR A 1 72 ? 9.328 13.391 -0.002 1 92.56 72 THR A C 1
ATOM 556 O O . THR A 1 72 ? 8.844 14.312 -0.664 1 92.56 72 THR A O 1
ATOM 559 N N . VAL A 1 73 ? 9.102 12.188 -0.154 1 88.62 73 VAL A N 1
ATOM 560 C CA . VAL A 1 73 ? 8.219 11.789 -1.246 1 88.62 73 VAL A CA 1
ATOM 561 C C . VAL A 1 73 ? 6.805 12.305 -0.981 1 88.62 73 VAL A C 1
ATOM 563 O O . VAL A 1 73 ? 6.188 12.922 -1.853 1 88.62 73 VAL A O 1
ATOM 566 N N . TRP A 1 74 ? 6.344 12.078 0.177 1 90.81 74 TRP A N 1
ATOM 567 C CA . TRP A 1 74 ? 5 12.516 0.543 1 90.81 74 TRP A CA 1
ATOM 568 C C . TRP A 1 74 ? 4.855 14.023 0.378 1 90.81 74 TRP A C 1
ATOM 570 O O . TRP A 1 74 ? 3.908 14.5 -0.257 1 90.81 74 TRP A O 1
ATOM 580 N N . THR A 1 75 ? 5.754 14.703 0.882 1 88.94 75 THR A N 1
ATOM 581 C CA . THR A 1 75 ? 5.727 16.156 0.843 1 88.94 75 THR A CA 1
ATOM 582 C C . THR A 1 75 ? 5.77 16.656 -0.596 1 88.94 75 THR A C 1
ATOM 584 O O . THR A 1 75 ? 5.039 17.594 -0.957 1 88.94 75 THR A O 1
ATOM 587 N N . SER A 1 76 ? 6.59 16.031 -1.339 1 86.62 76 SER A N 1
ATOM 588 C CA . SER A 1 76 ? 6.707 16.438 -2.736 1 86.62 76 SER A CA 1
ATOM 589 C C . SER A 1 76 ? 5.41 16.188 -3.496 1 86.62 76 SER A C 1
ATOM 591 O O . SER A 1 76 ? 5.016 17 -4.344 1 86.62 76 SER A O 1
ATOM 593 N N . MET A 1 77 ? 4.793 15.133 -3.189 1 82.88 77 MET A N 1
ATOM 594 C CA . MET A 1 77 ? 3.539 14.789 -3.85 1 82.88 77 MET A CA 1
ATOM 595 C C . MET A 1 77 ? 2.447 15.797 -3.506 1 82.88 77 MET A C 1
ATOM 597 O O . MET A 1 77 ? 1.586 16.094 -4.336 1 82.88 77 MET A O 1
ATOM 601 N N . ILE A 1 78 ? 2.486 16.281 -2.33 1 81.44 78 ILE A N 1
ATOM 602 C CA . ILE A 1 78 ? 1.44 17.172 -1.846 1 81.44 78 ILE A CA 1
ATOM 603 C C . ILE A 1 78 ? 1.692 18.594 -2.359 1 81.44 78 ILE A C 1
ATOM 605 O O . ILE A 1 78 ? 0.764 19.281 -2.801 1 81.44 78 ILE A O 1
ATOM 609 N N . LEU A 1 79 ? 2.873 18.969 -2.336 1 82.31 79 LEU A N 1
ATOM 610 C CA . LEU A 1 79 ? 3.211 20.344 -2.65 1 82.31 79 LEU A CA 1
ATOM 611 C C . LEU A 1 79 ? 3.338 20.547 -4.156 1 82.31 79 LEU A C 1
ATOM 613 O O . LEU A 1 79 ? 3.074 21.641 -4.668 1 82.31 79 LEU A O 1
ATOM 617 N N . ASN A 1 80 ? 3.775 19.469 -4.82 1 79.62 80 ASN A N 1
ATOM 618 C CA . ASN A 1 80 ? 3.982 19.562 -6.262 1 79.62 80 ASN A CA 1
ATOM 619 C C . ASN A 1 80 ? 3.205 18.484 -7.008 1 79.62 80 ASN A C 1
ATOM 621 O O . ASN A 1 80 ? 3.801 17.609 -7.656 1 79.62 80 ASN A O 1
ATOM 625 N N . PRO A 1 81 ? 1.915 18.609 -6.996 1 70.69 81 PRO A N 1
ATOM 626 C CA . PRO A 1 81 ? 1.098 17.531 -7.551 1 70.69 81 PRO A CA 1
ATOM 627 C C . PRO A 1 81 ? 1.275 17.375 -9.055 1 70.69 81 PRO A C 1
ATOM 629 O O . PRO A 1 81 ? 0.979 16.312 -9.609 1 70.69 81 PRO A O 1
ATOM 632 N N . SER A 1 82 ? 1.786 18.297 -9.758 1 70.31 82 SER A N 1
ATOM 633 C CA . SER A 1 82 ? 1.945 18.234 -11.211 1 70.31 82 SER A CA 1
ATOM 634 C C . SER A 1 82 ? 3.359 17.812 -11.594 1 70.31 82 SER A C 1
ATOM 636 O O . SER A 1 82 ? 3.662 17.641 -12.773 1 70.31 82 SER A O 1
ATOM 638 N N . HIS A 1 83 ? 4.102 17.688 -10.562 1 72.38 83 HIS A N 1
ATOM 639 C CA . HIS A 1 83 ? 5.484 17.328 -10.852 1 72.38 83 HIS A CA 1
ATOM 640 C C . HIS A 1 83 ? 5.734 15.852 -10.562 1 72.38 83 HIS A C 1
ATOM 642 O O . HIS A 1 83 ? 5.223 15.312 -9.578 1 72.38 83 HIS A O 1
ATOM 648 N N . TRP A 1 84 ? 6.504 15.18 -11.539 1 65.75 84 TRP A N 1
ATOM 649 C CA . TRP A 1 84 ? 6.891 13.781 -11.359 1 65.75 84 TRP A CA 1
ATOM 650 C C . TRP A 1 84 ? 8.109 13.664 -10.453 1 65.75 84 TRP A C 1
ATOM 652 O O . TRP A 1 84 ? 9.047 14.453 -10.562 1 65.75 84 TRP A O 1
ATOM 662 N N . ILE A 1 85 ? 7.996 12.922 -9.32 1 70.06 85 ILE A N 1
ATOM 663 C CA . ILE A 1 85 ? 9.125 12.625 -8.453 1 70.06 85 ILE A CA 1
ATOM 664 C C . ILE A 1 85 ? 9.656 11.227 -8.742 1 70.06 85 ILE A C 1
ATOM 666 O O . ILE A 1 85 ? 8.891 10.25 -8.727 1 70.06 85 ILE A O 1
ATOM 670 N N . ASP A 1 86 ? 10.945 11.203 -9.273 1 72.75 86 ASP A N 1
ATOM 671 C CA . ASP A 1 86 ? 11.594 9.922 -9.531 1 72.75 86 ASP A CA 1
ATOM 672 C C . ASP A 1 86 ? 12.516 9.523 -8.375 1 72.75 86 ASP A C 1
ATOM 674 O O . ASP A 1 86 ? 13.641 10.016 -8.281 1 72.75 86 ASP A O 1
ATOM 678 N N . ILE A 1 87 ? 11.938 8.906 -7.348 1 75.12 87 ILE A N 1
ATOM 679 C CA . ILE A 1 87 ? 12.719 8.461 -6.195 1 75.12 87 ILE A CA 1
ATOM 680 C C . ILE A 1 87 ? 12.438 6.988 -5.918 1 75.12 87 ILE A C 1
ATOM 682 O O . ILE A 1 87 ? 11.305 6.531 -6.059 1 75.12 87 ILE A O 1
ATOM 686 N N . THR A 1 88 ? 13.57 6.285 -5.645 1 81.56 88 THR A N 1
ATOM 687 C CA . THR A 1 88 ? 13.453 4.902 -5.203 1 81.56 88 THR A CA 1
ATOM 688 C C . THR A 1 88 ? 13.516 4.812 -3.682 1 81.56 88 THR A C 1
ATOM 690 O O . THR A 1 88 ? 14.438 5.344 -3.062 1 81.56 88 THR A O 1
ATOM 693 N N . LEU A 1 89 ? 12.461 4.207 -3.129 1 86.38 89 LEU A N 1
ATOM 694 C CA . LEU A 1 89 ? 12.438 4.031 -1.68 1 86.38 89 LEU A CA 1
ATOM 695 C C . LEU A 1 89 ? 12.812 2.605 -1.296 1 86.38 89 LEU A C 1
ATOM 697 O O . LEU A 1 89 ? 12.367 1.649 -1.938 1 86.38 89 LEU A O 1
ATOM 701 N N . PRO A 1 90 ? 13.703 2.496 -0.336 1 84.56 90 PRO A N 1
ATOM 702 C CA . PRO A 1 90 ? 13.961 1.147 0.176 1 84.56 90 PRO A CA 1
ATOM 703 C C . PRO A 1 90 ? 12.766 0.564 0.922 1 84.56 90 PRO A C 1
ATOM 705 O O . PRO A 1 90 ? 12.102 1.273 1.684 1 84.56 90 PRO A O 1
ATOM 708 N N . ILE A 1 91 ? 12.469 -0.619 0.664 1 83.94 91 ILE A N 1
ATOM 709 C CA . ILE A 1 91 ? 11.391 -1.3 1.369 1 83.94 91 ILE A CA 1
ATOM 710 C C . ILE A 1 91 ? 11.812 -1.584 2.809 1 83.94 91 ILE A C 1
ATOM 712 O O . ILE A 1 91 ? 12.945 -1.998 3.061 1 83.94 91 ILE A O 1
ATOM 716 N N . ARG A 1 92 ? 10.883 -1.373 3.723 1 91.94 92 ARG A N 1
ATOM 717 C CA . ARG A 1 92 ? 11.117 -1.706 5.125 1 91.94 92 ARG A CA 1
ATOM 718 C C . ARG A 1 92 ? 10.523 -3.07 5.469 1 91.94 92 ARG A C 1
ATOM 720 O O . ARG A 1 92 ? 9.422 -3.404 5.031 1 91.94 92 ARG A O 1
ATOM 727 N N . THR A 1 93 ? 11.258 -3.908 6.191 1 89.12 93 THR A N 1
ATOM 728 C CA . THR A 1 93 ? 10.805 -5.258 6.512 1 89.12 93 THR A CA 1
ATOM 729 C C . THR A 1 93 ? 10.25 -5.312 7.93 1 89.12 93 THR A C 1
ATOM 731 O O . THR A 1 93 ? 9.641 -6.312 8.328 1 89.12 93 THR A O 1
ATOM 734 N N . ASN A 1 94 ? 10.359 -4.266 8.695 1 88.69 94 ASN A N 1
ATOM 735 C CA . ASN A 1 94 ? 9.938 -4.254 10.094 1 88.69 94 ASN A CA 1
ATOM 736 C C . ASN A 1 94 ? 8.852 -3.207 10.336 1 88.69 94 ASN A C 1
ATOM 738 O O . ASN A 1 94 ? 8.891 -2.492 11.344 1 88.69 94 ASN A O 1
ATOM 742 N N . LEU A 1 95 ? 7.934 -3.127 9.414 1 89.94 95 LEU A N 1
ATOM 743 C CA . LEU A 1 95 ? 6.844 -2.182 9.633 1 89.94 95 LEU A CA 1
ATOM 744 C C . LEU A 1 95 ? 5.969 -2.617 10.797 1 89.94 95 LEU A C 1
ATOM 746 O O . LEU A 1 95 ? 5.57 -3.781 10.883 1 89.94 95 LEU A O 1
ATOM 750 N N . VAL A 1 96 ? 5.789 -1.678 11.711 1 83.12 96 VAL A N 1
ATOM 751 C CA . VAL A 1 96 ? 4.973 -1.968 12.891 1 83.12 96 VAL A CA 1
ATOM 752 C C . VAL A 1 96 ? 3.502 -2.049 12.492 1 83.12 96 VAL A C 1
ATOM 754 O O . VAL A 1 96 ? 3.035 -1.274 11.648 1 83.12 96 VAL A O 1
ATOM 757 N N . ASN A 1 97 ? 2.801 -3.082 13.141 1 78.38 97 ASN A N 1
ATOM 758 C CA . ASN A 1 97 ? 1.371 -3.213 12.883 1 78.38 97 ASN A CA 1
ATOM 759 C C . ASN A 1 97 ? 0.601 -1.981 13.352 1 78.38 97 ASN A C 1
ATOM 761 O O . ASN A 1 97 ? 0.904 -1.418 14.406 1 78.38 97 ASN A O 1
ATOM 765 N N . ARG A 1 98 ? -0.299 -1.5 12.523 1 71.75 98 ARG A N 1
ATOM 766 C CA . ARG A 1 98 ? -1.061 -0.285 12.797 1 71.75 98 ARG A CA 1
ATOM 767 C C . ARG A 1 98 ? -1.906 -0.436 14.055 1 71.75 98 ARG A C 1
ATOM 769 O O . ARG A 1 98 ? -2.238 0.555 14.711 1 71.75 98 ARG A O 1
ATOM 776 N N . GLN A 1 99 ? -2.533 -1.598 14.227 1 62.28 99 GLN A N 1
ATOM 777 C CA . GLN A 1 99 ? -3.492 -1.799 15.305 1 62.28 99 GLN A CA 1
ATOM 778 C C . GLN A 1 99 ? -2.791 -1.873 16.656 1 62.28 99 GLN A C 1
ATOM 780 O O . GLN A 1 99 ? -3.426 -2.137 17.688 1 62.28 99 GLN A O 1
ATOM 785 N N . LYS A 1 100 ? -1.659 -1.241 16.859 1 49.44 100 LYS A N 1
ATOM 786 C CA . LYS A 1 100 ? -1.356 -1.232 18.281 1 49.44 100 LYS A CA 1
ATOM 787 C C . LYS A 1 100 ? -2.131 -0.133 19 1 49.44 100 LYS A C 1
ATOM 789 O O . LYS A 1 100 ? -2.357 0.942 18.453 1 49.44 100 LYS A O 1
ATOM 794 N N . MET B 1 1 ? -15.219 30.031 1.444 1 29 1 MET B N 1
ATOM 795 C CA . MET B 1 1 ? -13.859 29.578 1.138 1 29 1 MET B CA 1
ATOM 796 C C . MET B 1 1 ? -13.867 28.125 0.672 1 29 1 MET B C 1
ATOM 798 O O . MET B 1 1 ? -14.328 27.234 1.396 1 29 1 MET B O 1
ATOM 802 N N . VAL B 1 2 ? -13.984 27.938 -0.535 1 39.56 2 VAL B N 1
ATOM 803 C CA . VAL B 1 2 ? -14.07 26.609 -1.133 1 39.56 2 VAL B CA 1
ATOM 804 C C . VAL B 1 2 ? -12.883 25.766 -0.688 1 39.56 2 VAL B C 1
ATOM 806 O O . VAL B 1 2 ? -11.727 26.188 -0.83 1 39.56 2 VAL B O 1
ATOM 809 N N . LYS B 1 3 ? -13.117 25.062 0.306 1 49.34 3 LYS B N 1
ATOM 810 C CA . LYS B 1 3 ? -12.031 24.25 0.851 1 49.34 3 LYS B CA 1
ATOM 811 C C . LYS B 1 3 ? -11.281 23.516 -0.26 1 49.34 3 LYS B C 1
ATOM 813 O O . LYS B 1 3 ? -11.891 22.875 -1.116 1 49.34 3 LYS B O 1
ATOM 818 N N . ARG B 1 4 ? -10.148 24.078 -0.676 1 52.41 4 ARG B N 1
ATOM 819 C CA . ARG B 1 4 ? -9.297 23.625 -1.771 1 52.41 4 ARG B CA 1
ATOM 820 C C . ARG B 1 4 ? -9.016 22.125 -1.672 1 52.41 4 ARG B C 1
ATOM 822 O O . ARG B 1 4 ? -8.406 21.672 -0.704 1 52.41 4 ARG B O 1
ATOM 829 N N . SER B 1 5 ? -9.953 21.484 -2.285 1 61.06 5 SER B N 1
ATOM 830 C CA . SER B 1 5 ? -9.711 20.047 -2.412 1 61.06 5 SER B CA 1
ATOM 831 C C . SER B 1 5 ? -8.469 19.766 -3.254 1 61.06 5 SER B C 1
ATOM 833 O O . SER B 1 5 ? -8.148 20.531 -4.172 1 61.06 5 SER B O 1
ATOM 835 N N . VAL B 1 6 ? -7.461 19.25 -2.65 1 60.97 6 VAL B N 1
ATOM 836 C CA . VAL B 1 6 ? -6.293 18.812 -3.406 1 60.97 6 VAL B CA 1
ATOM 837 C C . VAL B 1 6 ? -6.469 17.359 -3.84 1 60.97 6 VAL B C 1
ATOM 839 O O . VAL B 1 6 ? -7.172 16.578 -3.18 1 60.97 6 VAL B O 1
ATOM 842 N N . SER B 1 7 ? -6.051 17.141 -5.113 1 67.56 7 SER B N 1
ATOM 843 C CA . SER B 1 7 ? -6.031 15.789 -5.641 1 67.56 7 SER B CA 1
ATOM 844 C C . SER B 1 7 ? -4.602 15.312 -5.898 1 67.56 7 SER B C 1
ATOM 846 O O . SER B 1 7 ? -4.133 15.32 -7.035 1 67.56 7 SER B O 1
ATOM 848 N N . PRO B 1 8 ? -3.945 15.023 -4.738 1 65.88 8 PRO B N 1
ATOM 849 C CA . PRO B 1 8 ? -2.574 14.555 -4.945 1 65.88 8 PRO B CA 1
ATOM 850 C C . PRO B 1 8 ? -2.506 13.305 -5.832 1 65.88 8 PRO B C 1
ATOM 852 O O . PRO B 1 8 ? -3.408 12.469 -5.793 1 65.88 8 PRO B O 1
ATOM 855 N N . ILE B 1 9 ? -1.509 13.367 -6.836 1 65.69 9 ILE B N 1
ATOM 856 C CA . ILE B 1 9 ? -1.241 12.227 -7.707 1 65.69 9 ILE B CA 1
ATOM 857 C C . ILE B 1 9 ? 0.082 11.578 -7.312 1 65.69 9 ILE B C 1
ATOM 859 O O . ILE B 1 9 ? 1.09 12.266 -7.133 1 65.69 9 ILE B O 1
ATOM 863 N N . TYR B 1 10 ? -0.078 10.328 -6.898 1 68.44 10 TYR B N 1
ATOM 864 C CA . TYR B 1 10 ? 1.11 9.555 -6.547 1 68.44 10 TYR B CA 1
ATOM 865 C C . TYR B 1 10 ? 1.386 8.477 -7.582 1 68.44 10 TYR B C 1
ATOM 867 O O . TYR B 1 10 ? 0.545 7.602 -7.816 1 68.44 10 TYR B O 1
ATOM 875 N N . ASN B 1 11 ? 2.504 8.656 -8.32 1 64.75 11 ASN B N 1
ATOM 876 C CA . ASN B 1 11 ? 2.973 7.617 -9.227 1 64.75 11 ASN B CA 1
ATOM 877 C C . ASN B 1 11 ? 4.129 6.82 -8.625 1 64.75 11 ASN B C 1
ATOM 879 O O . ASN B 1 11 ? 5.137 7.398 -8.219 1 64.75 11 ASN B O 1
ATOM 883 N N . HIS B 1 12 ? 3.891 5.648 -8.312 1 65.88 12 HIS B N 1
ATOM 884 C CA . HIS B 1 12 ? 4.891 4.801 -7.668 1 65.88 12 HIS B CA 1
ATOM 885 C C . HIS B 1 12 ? 5.238 3.6 -8.539 1 65.88 12 HIS B C 1
ATOM 887 O O . HIS B 1 12 ? 4.352 2.977 -9.125 1 65.88 12 HIS B O 1
ATOM 893 N N . THR B 1 13 ? 6.504 3.527 -8.75 1 68 13 THR B N 1
ATOM 894 C CA . THR B 1 13 ? 6.988 2.311 -9.398 1 68 13 THR B CA 1
ATOM 895 C C . THR B 1 13 ? 7.559 1.343 -8.367 1 68 13 THR B C 1
ATOM 897 O O . THR B 1 13 ? 8.406 1.719 -7.551 1 68 13 THR B O 1
ATOM 900 N N . MET B 1 14 ? 6.965 0.209 -8.242 1 68.81 14 MET B N 1
ATOM 901 C CA . MET B 1 14 ? 7.48 -0.844 -7.375 1 68.81 14 MET B CA 1
ATOM 902 C C . MET B 1 14 ? 8.227 -1.901 -8.188 1 68.81 14 MET B C 1
ATOM 904 O O . MET B 1 14 ? 7.73 -2.361 -9.219 1 68.81 14 MET B O 1
ATOM 908 N N . VAL B 1 15 ? 9.445 -2.018 -7.871 1 67.81 15 VAL B N 1
ATOM 909 C CA . VAL B 1 15 ? 10.258 -3.031 -8.539 1 67.81 15 VAL B CA 1
ATOM 910 C C . VAL B 1 15 ? 10.523 -4.191 -7.582 1 67.81 15 VAL B C 1
ATOM 912 O O . VAL B 1 15 ? 10.977 -3.988 -6.453 1 67.81 15 VAL B O 1
ATOM 915 N N . TYR B 1 16 ? 9.984 -5.309 -7.98 1 66.44 16 TYR B N 1
ATOM 916 C CA . TYR B 1 16 ? 10.242 -6.52 -7.207 1 66.44 16 TYR B CA 1
ATOM 917 C C . TYR B 1 16 ? 11.375 -7.332 -7.828 1 66.44 16 TYR B C 1
ATOM 919 O O . TYR B 1 16 ? 11.25 -7.832 -8.945 1 66.44 16 TYR B O 1
ATOM 927 N N . GLU B 1 17 ? 12.383 -7.305 -7.047 1 66.81 17 GLU B N 1
ATOM 928 C CA . GLU B 1 17 ? 13.523 -8.047 -7.586 1 66.81 17 GLU B CA 1
ATOM 929 C C . GLU B 1 17 ? 13.672 -9.398 -6.902 1 66.81 17 GLU B C 1
ATOM 931 O O . GLU B 1 17 ? 13.398 -9.531 -5.707 1 66.81 17 GLU B O 1
ATOM 936 N N . GLY B 1 18 ? 14.016 -10.328 -7.719 1 69 18 GLY B N 1
ATOM 937 C CA . GLY B 1 18 ? 14.422 -11.617 -7.176 1 69 18 GLY B CA 1
ATOM 938 C C . GLY B 1 18 ? 13.25 -12.547 -6.91 1 69 18 GLY B C 1
ATOM 939 O O . GLY B 1 18 ? 13.391 -13.539 -6.191 1 69 18 GLY B O 1
ATOM 940 N N . PHE B 1 19 ? 12.102 -12.156 -7.344 1 73.56 19 PHE B N 1
ATOM 941 C CA . PHE B 1 19 ? 10.961 -13.039 -7.195 1 73.56 19 PHE B CA 1
ATOM 942 C C . PHE B 1 19 ? 10.914 -14.07 -8.32 1 73.56 19 PHE B C 1
ATOM 944 O O . PHE B 1 19 ? 11.227 -13.75 -9.469 1 73.56 19 PHE B O 1
ATOM 951 N N . GLN B 1 20 ? 10.609 -15.266 -7.926 1 77.81 20 GLN B N 1
ATOM 952 C CA . GLN B 1 20 ? 10.227 -16.234 -8.945 1 77.81 20 GLN B CA 1
ATOM 953 C C . GLN B 1 20 ? 8.773 -16.062 -9.359 1 77.81 20 GLN B C 1
ATOM 955 O O . GLN B 1 20 ? 7.938 -15.648 -8.547 1 77.81 20 GLN B O 1
ATOM 960 N N . PRO B 1 21 ? 8.508 -16.281 -10.602 1 76.62 21 PRO B N 1
ATOM 961 C CA . PRO B 1 21 ? 7.121 -16.188 -11.055 1 76.62 21 PRO B CA 1
ATOM 962 C C . PRO B 1 21 ? 6.152 -16.938 -10.148 1 76.62 21 PRO B C 1
ATOM 964 O O . PRO B 1 21 ? 5.043 -16.469 -9.891 1 76.62 21 PRO B O 1
ATOM 967 N N . ALA B 1 22 ? 6.566 -18.031 -9.625 1 82.5 22 ALA B N 1
ATOM 968 C CA . ALA B 1 22 ? 5.719 -18.844 -8.758 1 82.5 22 ALA B CA 1
ATOM 969 C C . ALA B 1 22 ? 5.387 -18.094 -7.469 1 82.5 22 ALA B C 1
ATOM 971 O O . ALA B 1 22 ? 4.281 -18.203 -6.938 1 82.5 22 ALA B O 1
ATOM 972 N N . ASP B 1 23 ? 6.312 -17.328 -7.051 1 83.75 23 ASP B N 1
ATOM 973 C CA . ASP B 1 23 ? 6.098 -16.547 -5.828 1 83.75 23 ASP B CA 1
ATOM 974 C C . ASP B 1 23 ? 5.059 -15.461 -6.043 1 83.75 23 ASP B C 1
ATOM 976 O O . ASP B 1 23 ? 4.262 -15.164 -5.148 1 83.75 23 ASP B O 1
ATOM 980 N N . LEU B 1 24 ? 5.062 -14.977 -7.254 1 86.5 24 LEU B N 1
ATOM 981 C CA . LEU B 1 24 ? 4.156 -13.883 -7.57 1 86.5 24 LEU B CA 1
ATOM 982 C C . LEU B 1 24 ? 2.715 -14.367 -7.641 1 86.5 24 LEU B C 1
ATOM 984 O O . LEU B 1 24 ? 1.781 -13.578 -7.461 1 86.5 24 LEU B O 1
ATOM 988 N N . ARG B 1 25 ? 2.576 -15.609 -7.828 1 90.25 25 ARG B N 1
ATOM 989 C CA . ARG B 1 25 ? 1.236 -16.188 -7.867 1 90.25 25 ARG B CA 1
ATOM 990 C C . ARG B 1 25 ? 0.677 -16.359 -6.461 1 90.25 25 ARG B C 1
ATOM 992 O O . ARG B 1 25 ? -0.523 -16.578 -6.289 1 90.25 25 ARG B O 1
ATOM 999 N N . GLU B 1 26 ? 1.546 -16.234 -5.496 1 92.75 26 GLU B N 1
ATOM 1000 C CA . GLU B 1 26 ? 1.164 -16.516 -4.117 1 92.75 26 GLU B CA 1
ATOM 1001 C C . GLU B 1 26 ? 1.245 -15.266 -3.252 1 92.75 26 GLU B C 1
ATOM 1003 O O . GLU B 1 26 ? 1.028 -15.328 -2.041 1 92.75 26 GLU B O 1
ATOM 1008 N N . ALA B 1 27 ? 1.455 -14.148 -3.91 1 91.81 27 ALA B N 1
ATOM 1009 C CA . ALA B 1 27 ? 1.701 -12.914 -3.164 1 91.81 27 ALA B CA 1
ATOM 1010 C C . ALA B 1 27 ? 0.578 -11.906 -3.387 1 91.81 27 ALA B C 1
ATOM 1012 O O . ALA B 1 27 ? -0.208 -12.047 -4.328 1 91.81 27 ALA B O 1
ATOM 1013 N N . CYS B 1 28 ? 0.469 -10.93 -2.518 1 93.88 28 CYS B N 1
ATOM 1014 C CA . CYS B 1 28 ? -0.469 -9.812 -2.607 1 93.88 28 CYS B CA 1
ATOM 1015 C C . CYS B 1 28 ? 0.216 -8.492 -2.271 1 93.88 28 CYS B C 1
ATOM 1017 O O . CYS B 1 28 ? 0.914 -8.391 -1.261 1 93.88 28 CYS B O 1
ATOM 1019 N N . ALA B 1 29 ? 0.115 -7.562 -3.113 1 91.69 29 ALA B N 1
ATOM 1020 C CA . ALA B 1 29 ? 0.491 -6.184 -2.82 1 91.69 29 ALA B CA 1
ATOM 1021 C C . ALA B 1 29 ? -0.721 -5.367 -2.379 1 91.69 29 ALA B C 1
ATOM 1023 O O . ALA B 1 29 ? -1.735 -5.32 -3.078 1 91.69 29 ALA B O 1
ATOM 1024 N N . GLU B 1 30 ? -0.585 -4.789 -1.232 1 92.44 30 GLU B N 1
ATOM 1025 C CA . GLU B 1 30 ? -1.69 -4.031 -0.658 1 92.44 30 GLU B CA 1
ATOM 1026 C C . GLU B 1 30 ? -1.316 -2.561 -0.48 1 92.44 30 GLU B C 1
ATOM 1028 O O . GLU B 1 30 ? -0.25 -2.246 0.052 1 92.44 30 GLU B O 1
ATOM 1033 N N . LEU B 1 31 ? -2.18 -1.719 -0.996 1 91.44 31 LEU B N 1
ATOM 1034 C CA . LEU B 1 31 ? -2.096 -0.283 -0.748 1 91.44 31 LEU B CA 1
ATOM 1035 C C . LEU B 1 31 ? -3.281 0.195 0.086 1 91.44 31 LEU B C 1
ATOM 1037 O O . LEU B 1 31 ? -4.434 -0.059 -0.265 1 91.44 31 LEU B O 1
ATOM 1041 N N . THR B 1 32 ? -3.008 0.838 1.219 1 91.44 32 THR B N 1
ATOM 1042 C CA . THR B 1 32 ? -4.066 1.346 2.086 1 91.44 32 THR B CA 1
ATOM 1043 C C . THR B 1 32 ? -3.77 2.779 2.516 1 91.44 32 THR B C 1
ATOM 1045 O O . THR B 1 32 ? -2.607 3.174 2.625 1 91.44 32 THR B O 1
ATOM 1048 N N . VAL B 1 33 ? -4.742 3.506 2.66 1 88.88 33 VAL B N 1
ATOM 1049 C CA . VAL B 1 33 ? -4.652 4.852 3.213 1 88.88 33 VAL B CA 1
ATOM 1050 C C . VAL B 1 33 ? -5.41 4.922 4.535 1 88.88 33 VAL B C 1
ATOM 1052 O O . VAL B 1 33 ? -6.551 4.465 4.629 1 88.88 33 VAL B O 1
ATOM 1055 N N . TRP B 1 34 ? -4.688 5.48 5.516 1 89.25 34 TRP B N 1
ATOM 1056 C CA . TRP B 1 34 ? -5.227 5.527 6.871 1 89.25 34 TRP B CA 1
ATOM 1057 C C . TRP B 1 34 ? -5.242 6.957 7.398 1 89.25 34 TRP B C 1
ATOM 1059 O O . TRP B 1 34 ? -4.426 7.785 6.992 1 89.25 34 TRP B O 1
ATOM 1069 N N . HIS B 1 35 ? -6.266 7.168 8.234 1 84.5 35 HIS B N 1
ATOM 1070 C CA . HIS B 1 35 ? -6.297 8.43 8.969 1 84.5 35 HIS B CA 1
ATOM 107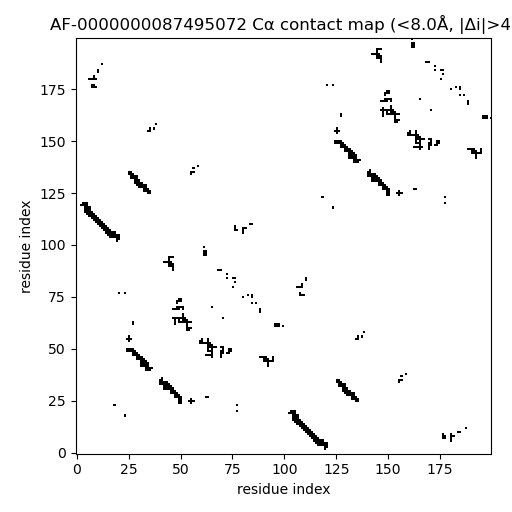1 C C . HIS B 1 35 ? -7 8.273 10.312 1 84.5 35 HIS B C 1
ATOM 1073 O O . HIS B 1 35 ? -7.664 7.266 10.555 1 84.5 35 HIS B O 1
ATOM 1079 N N . ARG B 1 36 ? -6.754 9.141 11.141 1 86.94 36 ARG B N 1
ATOM 1080 C CA . ARG B 1 36 ? -7.379 9.117 12.461 1 86.94 36 ARG B CA 1
ATOM 1081 C C . ARG B 1 36 ? -8.578 10.055 12.508 1 86.94 36 ARG B C 1
ATOM 1083 O O . ARG B 1 36 ? -8.547 11.148 11.953 1 86.94 36 ARG B O 1
ATOM 1090 N N . GLU B 1 37 ? -9.641 9.531 12.945 1 83.94 37 GLU B N 1
ATOM 1091 C CA . GLU B 1 37 ? -10.805 10.328 13.328 1 83.94 37 GLU B CA 1
ATOM 1092 C C . GLU B 1 37 ? -11.109 10.172 14.812 1 83.94 37 GLU B C 1
ATOM 1094 O O . GLU B 1 37 ? -11.555 9.109 15.258 1 83.94 37 GLU B O 1
ATOM 1099 N N . GLY B 1 38 ? -10.93 11.258 15.516 1 82.94 38 GLY B N 1
ATOM 1100 C CA . GLY B 1 38 ? -11.031 11.117 16.953 1 82.94 38 GLY B CA 1
ATOM 1101 C C . GLY B 1 38 ? -9.961 10.219 17.547 1 82.94 38 GLY B C 1
ATOM 1102 O O . GLY B 1 38 ? -8.773 10.43 17.312 1 82.94 38 GLY B O 1
ATOM 1103 N N . ILE B 1 39 ? -10.312 9.156 18.234 1 80.38 39 ILE B N 1
ATOM 1104 C CA . ILE B 1 39 ? -9.352 8.281 18.891 1 80.38 39 ILE B CA 1
ATOM 1105 C C . ILE B 1 39 ? -9.109 7.039 18.047 1 80.38 39 ILE B C 1
ATOM 1107 O O . ILE B 1 39 ? -8.227 6.23 18.344 1 80.38 39 ILE B O 1
ATOM 1111 N N . LYS B 1 40 ? -9.852 6.953 17 1 85.69 40 LYS B N 1
ATOM 1112 C CA . LYS B 1 40 ? -9.789 5.699 16.25 1 85.69 40 LYS B CA 1
ATOM 1113 C C . LYS B 1 40 ? -9.094 5.895 14.906 1 85.69 40 LYS B C 1
ATOM 1115 O O . LYS B 1 40 ? -9.273 6.922 14.25 1 85.69 40 LYS B O 1
ATOM 1120 N N . THR B 1 41 ? -8.289 4.922 14.562 1 86.25 41 THR B N 1
ATOM 1121 C CA . THR B 1 41 ? -7.699 4.848 13.234 1 86.25 41 THR B CA 1
ATOM 1122 C C . THR B 1 41 ? -8.672 4.215 12.242 1 86.25 41 THR B C 1
ATOM 1124 O O . THR B 1 41 ? -9.312 3.203 12.547 1 86.25 41 THR B O 1
ATOM 1127 N N . HIS B 1 42 ? -8.844 4.922 11.133 1 86.25 42 HIS B N 1
ATOM 1128 C CA . HIS B 1 42 ? -9.766 4.438 10.109 1 86.25 42 HIS B CA 1
ATOM 1129 C C . HIS B 1 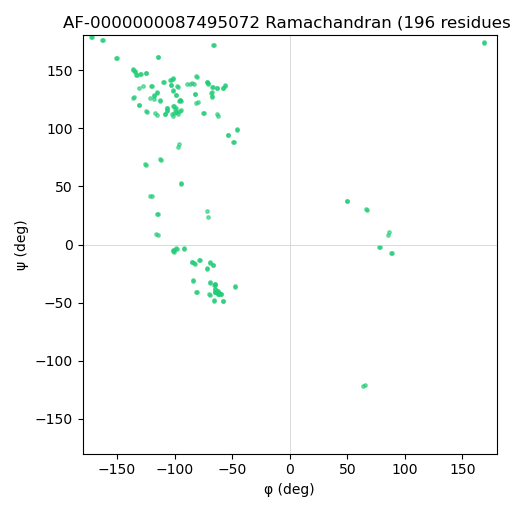42 ? -9.047 4.203 8.781 1 86.25 42 HIS B C 1
ATOM 1131 O O . HIS B 1 42 ? -8.18 4.992 8.391 1 86.25 42 HIS B O 1
ATOM 1137 N N . LEU B 1 43 ? -9.406 3.084 8.227 1 86.56 43 LEU B N 1
ATOM 1138 C CA . LEU B 1 43 ? -9.023 2.83 6.84 1 86.56 43 LEU B CA 1
ATOM 1139 C C . LEU B 1 43 ? -9.867 3.658 5.879 1 86.56 43 LEU B C 1
ATOM 1141 O O . LEU B 1 43 ? -11.086 3.473 5.801 1 86.56 43 LEU B O 1
ATOM 1145 N N . LEU B 1 44 ? -9.227 4.594 5.211 1 83.88 44 LEU B N 1
ATOM 1146 C CA . LEU B 1 44 ? -9.961 5.352 4.199 1 83.88 44 LEU B CA 1
ATOM 1147 C C . LEU B 1 44 ? -10.289 4.473 2.998 1 83.88 44 LEU B C 1
ATOM 1149 O O . LEU B 1 44 ? -11.391 4.555 2.445 1 83.88 44 LEU B O 1
ATOM 1153 N N . GLY B 1 45 ? -9.32 3.676 2.574 1 87 45 GLY B N 1
ATOM 1154 C CA . GLY B 1 45 ? -9.492 2.736 1.478 1 87 45 GLY B CA 1
ATOM 1155 C C . GLY B 1 45 ? -8.18 2.129 1.007 1 87 45 GLY B C 1
ATOM 1156 O O . GLY B 1 45 ? -7.121 2.43 1.553 1 87 45 GLY B O 1
ATOM 1157 N N . GLY B 1 46 ? -8.391 1.176 0.085 1 91.12 46 GLY B N 1
ATOM 1158 C CA . GLY B 1 46 ? -7.195 0.526 -0.43 1 91.12 46 GLY B CA 1
ATOM 1159 C C . GLY B 1 46 ? -7.477 -0.407 -1.592 1 91.12 46 GLY B C 1
ATOM 1160 O O . GLY B 1 46 ? -8.609 -0.49 -2.066 1 91.12 46 GLY B O 1
ATOM 1161 N N . VAL B 1 47 ? -6.469 -0.948 -2.07 1 92.19 47 VAL B N 1
ATOM 1162 C CA . VAL B 1 47 ? -6.516 -1.95 -3.131 1 92.19 47 VAL B CA 1
ATOM 1163 C C . VAL B 1 47 ? -5.566 -3.1 -2.797 1 92.19 47 VAL B C 1
ATOM 1165 O O . VAL B 1 47 ? -4.605 -2.92 -2.043 1 92.19 47 VAL B O 1
ATOM 1168 N N . ARG B 1 48 ? -5.992 -4.285 -3.32 1 94.38 48 ARG B N 1
ATOM 1169 C CA . ARG B 1 48 ? -5.141 -5.465 -3.215 1 94.38 48 ARG B CA 1
ATOM 1170 C C . ARG B 1 48 ? -4.871 -6.074 -4.59 1 94.38 48 ARG B C 1
ATOM 1172 O O . ARG B 1 48 ? -5.789 -6.57 -5.242 1 94.38 48 ARG B O 1
ATOM 1179 N N . LEU B 1 49 ? -3.623 -6.004 -4.961 1 92.88 49 LEU B N 1
ATOM 1180 C CA . LEU B 1 49 ? -3.215 -6.605 -6.227 1 92.88 49 LEU B CA 1
ATOM 1181 C C . LEU B 1 49 ? -2.682 -8.016 -6.012 1 92.88 49 LEU B C 1
ATOM 1183 O O . LEU B 1 49 ? -1.66 -8.203 -5.348 1 92.88 49 LEU B O 1
ATOM 1187 N N . SER B 1 50 ? -3.342 -8.953 -6.535 1 94.62 50 SER B N 1
ATOM 1188 C CA . SER B 1 50 ? -3.004 -10.367 -6.391 1 94.62 50 SER B CA 1
ATOM 1189 C C . SER B 1 50 ? -3.711 -11.211 -7.441 1 94.62 50 SER B C 1
ATOM 1191 O O . SER B 1 50 ? -4.527 -10.703 -8.211 1 94.62 50 SER B O 1
ATOM 1193 N N . PRO B 1 51 ? -3.449 -12.461 -7.488 1 95.19 51 PRO B N 1
ATOM 1194 C CA . PRO B 1 51 ? -4.16 -13.344 -8.414 1 95.19 51 PRO B CA 1
ATOM 1195 C C . PRO B 1 51 ? -5.625 -13.539 -8.039 1 95.19 51 PRO B C 1
ATOM 1197 O O . PRO B 1 51 ? -6.418 -14.008 -8.859 1 95.19 51 PRO B O 1
ATOM 1200 N N . GLY B 1 52 ? -5.906 -13.164 -6.809 1 96.75 52 GLY B N 1
ATOM 1201 C CA . GLY B 1 52 ? -7.301 -13.219 -6.406 1 96.75 52 GLY B CA 1
ATOM 1202 C C . GLY B 1 52 ? -7.848 -14.633 -6.332 1 96.75 52 GLY B C 1
ATOM 1203 O O . GLY B 1 52 ? -9.031 -14.859 -6.57 1 96.75 52 GLY B O 1
ATOM 1204 N N . THR B 1 53 ? -7.055 -15.609 -6.035 1 96 53 THR B N 1
ATOM 1205 C CA . THR B 1 53 ? -7.449 -17.016 -6.031 1 96 53 THR B CA 1
ATOM 1206 C C . THR B 1 53 ? -8.141 -17.375 -4.719 1 96 53 THR B C 1
ATOM 1208 O O . THR B 1 53 ? -8.797 -18.422 -4.621 1 96 53 THR B O 1
ATOM 1211 N N . GLY B 1 54 ? -7.992 -16.562 -3.725 1 94.12 54 GLY B N 1
ATOM 1212 C CA . GLY B 1 54 ? -8.438 -16.922 -2.385 1 94.12 54 GLY B CA 1
ATOM 1213 C C . GLY B 1 54 ? -7.488 -17.859 -1.67 1 94.12 54 GLY B C 1
ATOM 1214 O O . GLY B 1 54 ? -7.699 -18.188 -0.501 1 94.12 54 GLY B O 1
ATOM 1215 N N . LEU B 1 55 ? -6.441 -18.25 -2.357 1 93.38 55 LEU B N 1
ATOM 1216 C CA . LEU B 1 55 ? -5.504 -19.234 -1.828 1 93.38 55 LEU B CA 1
ATOM 1217 C C . LEU B 1 55 ? -4.07 -18.75 -1.95 1 93.38 55 LEU B C 1
ATOM 1219 O O . LEU B 1 55 ? -3.738 -18 -2.883 1 93.38 55 LEU B O 1
ATOM 1223 N N . SER B 1 56 ? -3.262 -19.109 -1.018 1 92.62 56 SER B N 1
ATOM 1224 C CA . SER B 1 56 ? -1.81 -19 -1.098 1 92.62 56 SER B CA 1
ATOM 1225 C C . SER B 1 56 ? -1.129 -20.297 -0.703 1 92.62 56 SER B C 1
ATOM 1227 O O . SER B 1 56 ? -1.344 -20.812 0.399 1 92.62 56 SER B O 1
ATOM 1229 N N . TYR B 1 57 ? -0.357 -20.859 -1.639 1 90.81 57 TYR B N 1
ATOM 1230 C CA . TYR B 1 57 ? 0.277 -22.156 -1.467 1 90.81 57 TYR B CA 1
ATOM 1231 C C . TYR B 1 57 ? -0.731 -23.203 -0.989 1 90.81 57 TYR B C 1
ATOM 1233 O O . TYR B 1 57 ? -0.454 -23.969 -0.06 1 90.81 57 TYR B O 1
ATOM 1241 N N . GLY B 1 58 ? -1.907 -23.047 -1.537 1 90.81 58 GLY B N 1
ATOM 1242 C CA . GLY B 1 58 ? -2.924 -24.062 -1.306 1 90.81 58 GLY B CA 1
ATOM 1243 C C . GLY B 1 58 ? -3.746 -23.797 -0.056 1 90.81 58 GLY B C 1
ATOM 1244 O O . GLY B 1 58 ? -4.691 -24.547 0.232 1 90.81 58 GLY B O 1
ATOM 1245 N N . ALA B 1 59 ? -3.43 -22.859 0.754 1 92 59 ALA B N 1
ATOM 1246 C CA . ALA B 1 59 ? -4.164 -22.531 1.974 1 92 59 ALA B CA 1
ATOM 1247 C C . ALA B 1 59 ? -5.055 -21.312 1.769 1 92 59 ALA B C 1
ATOM 1249 O O . ALA B 1 59 ? -4.656 -20.344 1.113 1 92 59 ALA B O 1
ATOM 1250 N N . ALA B 1 60 ? -6.215 -21.328 2.379 1 92.19 60 ALA B N 1
ATOM 1251 C CA . ALA B 1 60 ? -7.133 -20.188 2.291 1 92.19 60 ALA B CA 1
ATOM 1252 C C . ALA B 1 60 ? -6.574 -18.969 3.021 1 92.19 60 ALA B C 1
ATOM 1254 O O . ALA B 1 60 ? -6.102 -19.078 4.156 1 92.19 60 ALA B O 1
ATOM 1255 N N . VAL B 1 61 ? -6.586 -17.844 2.342 1 91.12 61 VAL B N 1
ATOM 1256 C CA . VAL B 1 61 ? -6.156 -16.578 2.951 1 91.12 61 VAL B CA 1
ATOM 1257 C C . VAL B 1 61 ? -7.152 -15.477 2.619 1 91.12 61 VAL B C 1
ATOM 1259 O O . VAL B 1 61 ? -7.688 -15.43 1.509 1 91.12 61 VAL B O 1
ATOM 1262 N N . CYS B 1 62 ? -7.355 -14.484 3.479 1 91.56 62 CYS B N 1
ATOM 1263 C CA . CYS B 1 62 ? -8.352 -13.438 3.301 1 91.56 62 CYS B CA 1
ATOM 1264 C C . CYS B 1 62 ? -7.805 -12.305 2.441 1 91.56 62 CYS B C 1
ATOM 1266 O O . CYS B 1 62 ? -8.562 -11.492 1.921 1 91.56 62 CYS B O 1
ATOM 1268 N N . TRP B 1 63 ? -6.504 -12.25 2.238 1 92.81 63 TRP B N 1
ATOM 1269 C CA . TRP B 1 63 ? -5.898 -11.141 1.515 1 92.81 63 TRP B CA 1
ATOM 1270 C C . TRP B 1 63 ? -5.785 -11.453 0.027 1 92.81 63 TRP B C 1
ATOM 1272 O O . TRP B 1 63 ? -5.328 -10.617 -0.758 1 92.81 63 TRP B O 1
ATOM 1282 N N . MET B 1 64 ? -6.18 -12.695 -0.372 1 94.94 64 MET B N 1
ATOM 1283 C CA . MET B 1 64 ? -6.25 -13.055 -1.785 1 94.94 64 MET B CA 1
ATOM 1284 C C . MET B 1 64 ? -7.66 -12.852 -2.328 1 94.94 64 MET B C 1
ATOM 1286 O O . MET B 1 64 ? -8.227 -13.742 -2.959 1 94.94 64 MET B O 1
ATOM 1290 N N . ASP B 1 65 ? -8.125 -11.625 -2.078 1 96.44 65 ASP B N 1
ATOM 1291 C CA . ASP B 1 65 ? -9.508 -11.32 -2.412 1 96.44 65 ASP B CA 1
ATOM 1292 C C . ASP B 1 65 ? -9.586 -10.258 -3.508 1 96.44 65 ASP B C 1
ATOM 1294 O O . ASP B 1 65 ? -10.586 -9.539 -3.611 1 96.44 65 ASP B O 1
ATOM 1298 N N . SER B 1 66 ? -8.57 -10.164 -4.34 1 96.38 66 SER B N 1
ATOM 1299 C CA . SER B 1 66 ? -8.539 -9.148 -5.387 1 96.38 66 SER B CA 1
ATOM 1300 C C . SER B 1 66 ? -9.773 -9.242 -6.281 1 96.38 66 SER B C 1
ATOM 1302 O O . SER B 1 66 ? -10.219 -10.344 -6.617 1 96.38 66 SER B O 1
ATOM 1304 N N . THR B 1 67 ? -10.297 -8.062 -6.555 1 96.25 67 THR B N 1
ATOM 1305 C CA . THR B 1 67 ? -11.375 -7.992 -7.535 1 96.25 67 THR B CA 1
ATOM 1306 C C . THR B 1 67 ? -10.875 -8.375 -8.922 1 96.25 67 THR B C 1
ATOM 1308 O O . THR B 1 67 ? -9.664 -8.492 -9.141 1 96.25 67 THR B O 1
ATOM 1311 N N . GLU B 1 68 ? -11.789 -8.523 -9.898 1 96.5 68 GLU B N 1
ATOM 1312 C CA . GLU B 1 68 ? -11.398 -8.867 -11.266 1 96.5 68 GLU B CA 1
ATOM 1313 C C . GLU B 1 68 ? -10.469 -7.812 -11.859 1 96.5 68 GLU B C 1
ATOM 1315 O O . GLU B 1 68 ? -9.508 -8.148 -12.555 1 96.5 68 GLU B O 1
ATOM 1320 N N . GLU B 1 69 ? -10.805 -6.555 -11.625 1 93.62 69 GLU B N 1
ATOM 1321 C CA . GLU B 1 69 ? -9.961 -5.477 -12.141 1 93.62 69 GLU B CA 1
ATOM 1322 C C . GLU B 1 69 ? -8.578 -5.508 -11.492 1 93.62 69 GLU B C 1
ATOM 1324 O O . GLU B 1 69 ? -7.566 -5.293 -12.172 1 93.62 69 GLU B O 1
ATOM 1329 N N . GLU B 1 70 ? -8.562 -5.762 -10.195 1 93.69 70 GLU B N 1
ATOM 1330 C CA . GLU B 1 70 ? -7.293 -5.875 -9.477 1 93.69 70 GLU B CA 1
ATOM 1331 C C . GLU B 1 70 ? -6.465 -7.043 -10 1 93.69 70 GLU B C 1
ATOM 1333 O O . GLU B 1 70 ? -5.25 -6.918 -10.172 1 93.69 70 GLU B O 1
ATOM 1338 N N . VAL B 1 71 ? -7.094 -8.094 -10.281 1 95.31 71 VAL B N 1
ATOM 1339 C CA . VAL B 1 71 ? -6.43 -9.266 -10.836 1 95.31 71 VAL B CA 1
ATOM 1340 C C . VAL B 1 71 ? -5.863 -8.938 -12.219 1 95.31 71 VAL B C 1
ATOM 1342 O O . VAL B 1 71 ? -4.742 -9.336 -12.547 1 95.31 71 VAL B O 1
ATOM 1345 N N . THR B 1 72 ? -6.609 -8.227 -12.953 1 92.44 72 THR B N 1
ATOM 1346 C CA . THR B 1 72 ? -6.176 -7.848 -14.297 1 92.44 72 THR B CA 1
ATOM 1347 C C . THR B 1 72 ? -4.898 -7.016 -14.234 1 92.44 72 THR B C 1
ATOM 1349 O O . THR B 1 72 ? -3.967 -7.242 -15.016 1 92.44 72 THR B O 1
ATOM 1352 N N . VAL B 1 73 ? -4.898 -6.168 -13.336 1 88.19 73 VAL B N 1
ATOM 1353 C CA . VAL B 1 73 ? -3.721 -5.316 -13.188 1 88.19 73 VAL B CA 1
ATOM 1354 C C . VAL B 1 73 ? -2.521 -6.164 -12.766 1 88.19 73 VAL B C 1
ATOM 1356 O O . VAL B 1 73 ? -1.448 -6.074 -13.367 1 88.19 73 VAL B O 1
ATOM 1359 N N . TRP B 1 74 ? -2.725 -6.969 -11.797 1 90.56 74 TRP B N 1
ATOM 1360 C CA . TRP B 1 74 ? -1.652 -7.824 -11.305 1 90.56 74 TRP B CA 1
ATOM 1361 C C . TRP B 1 74 ? -1.106 -8.719 -12.414 1 90.56 74 TRP B C 1
ATOM 1363 O O . TRP B 1 74 ? 0.106 -8.773 -12.633 1 90.56 74 TRP B O 1
ATOM 1373 N N . THR B 1 75 ? -1.958 -9.312 -13.062 1 88.94 75 THR B N 1
ATOM 1374 C CA . THR B 1 75 ? -1.587 -10.242 -14.133 1 88.94 75 THR B CA 1
ATOM 1375 C C . THR B 1 75 ? -0.836 -9.516 -15.242 1 88.94 75 THR B C 1
ATOM 1377 O O . THR B 1 75 ? 0.165 -10.016 -15.758 1 88.94 75 THR B O 1
ATOM 1380 N N . SER B 1 76 ? -1.332 -8.391 -15.539 1 86.44 76 SER B N 1
ATOM 1381 C CA . SER B 1 76 ? -0.689 -7.613 -16.594 1 86.44 76 SER B CA 1
ATOM 1382 C C . SER B 1 76 ? 0.719 -7.191 -16.188 1 86.44 76 SER B C 1
ATOM 1384 O O . SER B 1 76 ? 1.633 -7.184 -17.016 1 86.44 76 SER B O 1
ATOM 1386 N N . MET B 1 77 ? 0.867 -6.859 -14.992 1 82.62 77 MET B N 1
ATOM 1387 C CA . MET B 1 77 ? 2.17 -6.438 -14.484 1 82.62 77 MET B CA 1
ATOM 1388 C C . MET B 1 77 ? 3.17 -7.59 -14.531 1 82.62 77 MET B C 1
ATOM 1390 O O . MET B 1 77 ? 4.359 -7.371 -14.766 1 82.62 77 MET B O 1
ATOM 1394 N N . ILE B 1 78 ? 2.703 -8.758 -14.312 1 81.31 78 ILE B N 1
ATOM 1395 C CA . ILE B 1 78 ? 3.572 -9.922 -14.227 1 81.31 78 ILE B CA 1
ATOM 1396 C C . ILE B 1 78 ? 3.914 -10.414 -15.633 1 81.31 78 ILE B C 1
ATOM 1398 O O . ILE B 1 78 ? 5.066 -10.75 -15.922 1 81.31 78 ILE B O 1
ATOM 1402 N N . LEU B 1 79 ? 2.977 -10.406 -16.438 1 82.31 79 LEU B N 1
ATOM 1403 C CA . LEU B 1 79 ? 3.146 -11 -17.75 1 82.31 79 LEU B CA 1
ATOM 1404 C C . LEU B 1 79 ? 3.791 -10.008 -18.719 1 82.31 79 LEU B C 1
ATOM 1406 O O . LEU B 1 79 ? 4.496 -10.406 -19.641 1 82.31 79 LEU B O 1
ATOM 1410 N N . ASN B 1 80 ? 3.492 -8.727 -18.469 1 79.56 80 ASN B N 1
ATOM 1411 C CA . ASN B 1 80 ? 4.012 -7.688 -19.359 1 79.56 80 ASN B CA 1
ATOM 1412 C C . ASN B 1 80 ? 4.781 -6.625 -18.594 1 79.56 80 ASN B C 1
ATOM 1414 O O . ASN B 1 80 ? 4.383 -5.457 -18.562 1 79.56 80 ASN B O 1
ATOM 1418 N N . PRO B 1 81 ? 5.918 -7.008 -18.078 1 70.62 81 PRO B N 1
ATOM 1419 C CA . PRO B 1 81 ? 6.633 -6.094 -17.188 1 70.62 81 PRO B CA 1
ATOM 1420 C C . PRO B 1 81 ? 7.156 -4.852 -17.906 1 70.62 81 PRO B C 1
ATOM 1422 O O . PRO B 1 81 ? 7.426 -3.83 -17.266 1 70.62 81 PRO B O 1
ATOM 1425 N N . SER B 1 82 ? 7.262 -4.816 -19.156 1 70.06 82 SER B N 1
ATOM 1426 C CA . SER B 1 82 ? 7.797 -3.682 -19.906 1 70.06 82 SER B CA 1
ATOM 1427 C C . SER B 1 82 ? 6.68 -2.811 -20.469 1 70.06 82 SER B C 1
ATOM 1429 O O . SER B 1 82 ? 6.941 -1.77 -21.078 1 70.06 82 SER B O 1
ATOM 1431 N N . HIS B 1 83 ? 5.523 -3.301 -20.219 1 71.81 83 HIS B N 1
ATOM 1432 C CA . HIS B 1 83 ? 4.402 -2.541 -20.75 1 71.81 83 HIS B CA 1
ATOM 1433 C C . HIS B 1 83 ? 3.707 -1.736 -19.656 1 71.81 83 HIS B C 1
ATOM 1435 O O . HIS B 1 83 ? 3.545 -2.219 -18.531 1 71.81 83 HIS B O 1
ATOM 1441 N N . TRP B 1 84 ? 3.361 -0.412 -20.016 1 65.44 84 TRP B N 1
ATOM 1442 C CA . TRP B 1 84 ? 2.627 0.453 -19.109 1 65.44 84 TRP B CA 1
ATOM 1443 C C . TRP B 1 84 ? 1.138 0.129 -19.125 1 65.44 84 TRP B C 1
ATOM 1445 O O . TRP B 1 84 ? 0.562 -0.104 -20.188 1 65.44 84 TRP B O 1
ATOM 1455 N N . ILE B 1 85 ? 0.544 -0.214 -17.953 1 69.88 85 ILE B N 1
ATOM 1456 C CA . ILE B 1 85 ? -0.896 -0.41 -17.828 1 69.88 85 ILE B CA 1
ATOM 1457 C C . ILE B 1 85 ? -1.533 0.833 -17.219 1 69.88 85 ILE B C 1
ATOM 1459 O O . ILE B 1 85 ? -1.116 1.288 -16.156 1 69.88 85 ILE B O 1
ATOM 1463 N N . ASP B 1 86 ? -2.365 1.518 -18.062 1 72.38 86 ASP B N 1
ATOM 1464 C CA . ASP B 1 86 ? -3.098 2.686 -17.578 1 72.38 86 ASP B CA 1
ATOM 1465 C C . ASP B 1 86 ? -4.512 2.307 -17.141 1 72.38 86 ASP B C 1
ATOM 1467 O O . ASP B 1 86 ? -5.406 2.172 -17.969 1 72.38 86 ASP B O 1
ATOM 1471 N N . ILE B 1 87 ? -4.648 1.875 -15.891 1 74.31 87 ILE B N 1
ATOM 1472 C CA . ILE B 1 87 ? -5.953 1.498 -15.359 1 74.31 87 ILE B CA 1
ATOM 1473 C C . ILE B 1 87 ? -6.172 2.174 -14.008 1 74.31 87 ILE B C 1
ATOM 1475 O O . ILE B 1 87 ? -5.242 2.293 -13.203 1 74.31 87 ILE B O 1
ATOM 1479 N N . THR B 1 88 ? -7.398 2.721 -13.883 1 80.19 88 THR B N 1
ATOM 1480 C CA . THR B 1 88 ? -7.816 3.262 -12.602 1 80.19 88 THR B CA 1
ATOM 1481 C C . THR B 1 88 ? -8.609 2.225 -11.805 1 80.19 88 THR B C 1
ATOM 1483 O O . THR B 1 88 ? -9.57 1.643 -12.32 1 80.19 88 THR B O 1
ATOM 1486 N N . LEU B 1 89 ? -8.109 1.969 -10.602 1 85.81 89 LEU B N 1
ATOM 1487 C CA . LEU B 1 89 ? -8.812 1.02 -9.742 1 85.81 89 LEU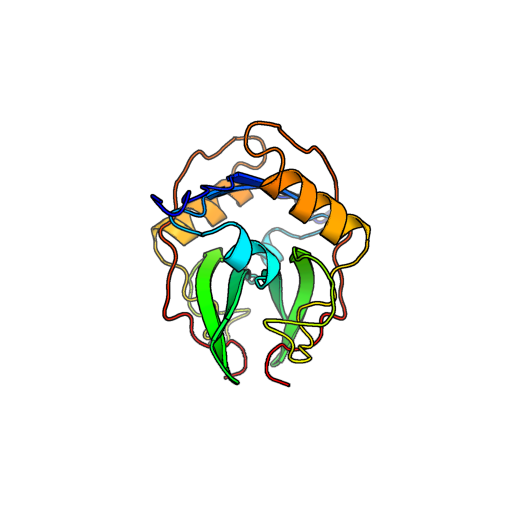 B CA 1
ATOM 1488 C C . LEU B 1 89 ? -9.641 1.749 -8.688 1 85.81 89 LEU B C 1
ATOM 1490 O O . LEU B 1 89 ? -9.172 2.727 -8.094 1 85.81 89 LEU B O 1
ATOM 1494 N N . PRO B 1 90 ? -10.883 1.326 -8.562 1 83.94 90 PRO B N 1
ATOM 1495 C CA . PRO B 1 90 ? -11.648 1.887 -7.441 1 83.94 90 PRO B CA 1
ATOM 1496 C C . PRO B 1 90 ? -11.109 1.453 -6.082 1 83.94 90 PRO B C 1
ATOM 1498 O O . PRO B 1 90 ? -10.742 0.289 -5.902 1 83.94 90 PRO B O 1
ATOM 1501 N N . ILE B 1 91 ? -11.016 2.357 -5.238 1 83.62 91 ILE B N 1
ATOM 1502 C CA . ILE B 1 91 ? -10.578 2.043 -3.883 1 83.62 91 ILE B CA 1
ATOM 1503 C C . ILE B 1 91 ? -11.68 1.279 -3.152 1 83.62 91 ILE B C 1
ATOM 1505 O O . ILE B 1 91 ? -12.859 1.623 -3.258 1 83.62 91 ILE B O 1
ATOM 1509 N N . ARG B 1 92 ? -11.258 0.267 -2.4 1 91.62 92 ARG B N 1
ATOM 1510 C CA . ARG B 1 92 ? -12.188 -0.481 -1.56 1 91.62 92 ARG B CA 1
ATOM 1511 C C . ARG B 1 92 ? -12.148 0.028 -0.122 1 91.62 92 ARG B C 1
ATOM 1513 O O . ARG B 1 92 ? -11.086 0.325 0.412 1 91.62 92 ARG B O 1
ATOM 1520 N N . THR B 1 93 ? -13.312 0.192 0.496 1 88.81 93 THR B N 1
ATOM 1521 C CA . THR B 1 93 ? -13.383 0.728 1.851 1 88.81 93 THR B CA 1
ATOM 1522 C C . THR B 1 93 ? -13.602 -0.392 2.865 1 88.81 93 THR B C 1
ATOM 1524 O O . THR B 1 93 ? -13.516 -0.166 4.074 1 88.81 93 THR B O 1
ATOM 1527 N N . ASN B 1 94 ? -13.789 -1.599 2.443 1 88.69 94 ASN B N 1
ATOM 1528 C CA . ASN B 1 94 ? -14.086 -2.719 3.332 1 88.69 94 ASN B CA 1
ATOM 1529 C C . ASN B 1 94 ? -13.039 -3.822 3.205 1 88.69 94 ASN B C 1
ATOM 1531 O O . ASN B 1 94 ? -13.383 -5.004 3.156 1 88.69 94 ASN B O 1
ATOM 1535 N N . LEU B 1 95 ? -11.805 -3.412 3.125 1 89.94 95 LEU B N 1
ATOM 1536 C CA . LEU B 1 95 ? -10.758 -4.426 3.059 1 89.94 95 LEU B CA 1
ATOM 1537 C C . LEU B 1 95 ? -10.656 -5.191 4.375 1 89.94 95 LEU B C 1
ATOM 1539 O O . LEU B 1 95 ? -10.617 -4.586 5.449 1 89.94 95 LEU B O 1
ATOM 1543 N N . VAL B 1 96 ? -10.727 -6.488 4.246 1 83 96 VAL B N 1
ATOM 1544 C CA . VAL B 1 96 ? -10.648 -7.336 5.434 1 83 96 VAL B CA 1
ATOM 1545 C C . VAL B 1 96 ? -9.227 -7.332 5.98 1 83 96 VAL B C 1
ATOM 1547 O O . VAL B 1 96 ? -8.258 -7.34 5.219 1 83 96 VAL B O 1
ATOM 1550 N N . ASN B 1 97 ? -9.156 -7.293 7.379 1 78.25 97 ASN B N 1
ATOM 1551 C CA . ASN B 1 97 ? -7.848 -7.348 8.016 1 78.25 97 ASN B CA 1
ATOM 1552 C C . ASN B 1 97 ? -7.133 -8.664 7.719 1 78.25 97 ASN B C 1
ATOM 1554 O O . ASN B 1 97 ? -7.762 -9.727 7.699 1 78.25 97 ASN B O 1
ATOM 1558 N N . ARG B 1 98 ? -5.871 -8.578 7.375 1 71.44 98 ARG B N 1
ATOM 1559 C CA . ARG B 1 98 ? -5.078 -9.734 6.984 1 71.44 98 ARG B CA 1
ATOM 1560 C C . ARG B 1 98 ? -4.977 -10.742 8.125 1 71.44 98 ARG B C 1
ATOM 1562 O O . ARG B 1 98 ? -4.781 -11.938 7.891 1 71.44 98 ARG B O 1
ATOM 1569 N N . GLN B 1 99 ? -4.777 -10.258 9.352 1 61.47 99 GLN B N 1
ATOM 1570 C CA . GLN B 1 99 ? -4.508 -11.125 10.484 1 61.47 99 GLN B CA 1
ATOM 1571 C C . GLN B 1 99 ? -5.758 -11.906 10.891 1 61.47 99 GLN B C 1
ATOM 1573 O O . GLN B 1 99 ? -5.754 -12.609 11.906 1 61.47 99 GLN B O 1
ATOM 1578 N N . LYS B 1 100 ? -6.734 -12.117 10 1 49.25 100 LYS B N 1
ATOM 1579 C CA . LYS B 1 100 ? -7.684 -13.086 10.555 1 49.25 100 LYS B CA 1
ATOM 1580 C C . LYS B 1 100 ? -7.188 -14.516 10.367 1 49.25 100 LYS B C 1
ATOM 1582 O O . LYS B 1 100 ? -6.551 -14.828 9.359 1 49.25 100 LYS B O 1
#

InterPro domains:
  IPR035892 C2 domain superfamily [G3DSA:2.60.40.150] (1-79)
  IPR035892 C2 domain superfamily [SSF49562] (2-65)

Organism: NCBI:txid62062

Sequence (200 aa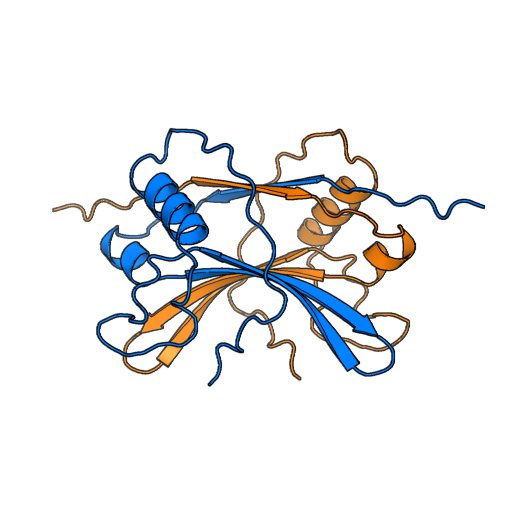):
MVKRSVSPIYNHTMVYEGFQPADLREACAELTVWHREGIKTHLLGGVRLSPGTGLSYGAAVCWMDSTEEEVTVWTSMILNPSHWIDITLPIRTNLVNRQKMVKRSVSPIYNHTMVYEGFQPADLREACAELTVWHREGIKTHLLGGVRLSPGTGLSYGAAVCWMDSTEEEVTVWTSMILNPSHWIDITLPIRTNLVNRQK